Protein AF-A0AAD7RCB5-F1 (afdb_monomer_lite)

Radius of gyration: 65.39 Å; chains: 1; bounding box: 132×103×186 Å

Organism: NCBI:txid143900

Structure (mmCIF, N/CA/C/O backbone):
data_AF-A0AAD7RCB5-F1
#
_entry.id   AF-A0AAD7RCB5-F1
#
loop_
_atom_site.group_PDB
_atom_site.id
_atom_site.type_symbol
_atom_site.label_atom_id
_atom_site.label_alt_id
_atom_site.label_comp_id
_atom_site.label_asym_id
_atom_site.label_entity_id
_atom_site.label_seq_id
_atom_site.pdbx_PDB_ins_code
_atom_site.Cartn_x
_atom_site.Cartn_y
_atom_site.Cartn_z
_atom_site.occupancy
_atom_site.B_iso_or_equiv
_atom_site.auth_seq_id
_atom_site.auth_comp_id
_atom_site.auth_asym_id
_atom_site.auth_atom_id
_atom_site.pdbx_PDB_model_num
ATOM 1 N N . MET A 1 1 ? -59.041 -51.700 103.250 1.00 50.16 1 MET A N 1
ATOM 2 C CA . MET A 1 1 ? -57.591 -51.441 103.098 1.00 50.16 1 MET A CA 1
ATOM 3 C C . MET A 1 1 ? -57.295 -50.936 101.675 1.00 50.16 1 MET A C 1
ATOM 5 O O . MET A 1 1 ? -56.373 -51.416 101.041 1.00 50.16 1 MET A O 1
ATOM 9 N N . GLU A 1 2 ? -58.063 -49.963 101.163 1.00 50.41 2 GLU A N 1
ATOM 10 C CA . GLU A 1 2 ? -58.117 -49.636 99.714 1.00 50.41 2 GLU A CA 1
ATOM 11 C C . GLU A 1 2 ? -57.645 -48.201 99.379 1.00 50.41 2 GLU A C 1
ATOM 13 O O . GLU A 1 2 ? -57.733 -47.751 98.242 1.00 50.41 2 GLU A O 1
ATOM 18 N N . THR A 1 3 ? -57.155 -47.437 100.360 1.00 59.91 3 THR A N 1
ATOM 19 C CA . THR A 1 3 ? -56.811 -46.009 100.183 1.00 59.91 3 THR A CA 1
ATOM 20 C C . THR A 1 3 ? -55.415 -45.768 99.598 1.00 59.91 3 THR A C 1
ATOM 22 O O . THR A 1 3 ? -55.152 -44.701 99.045 1.00 59.91 3 THR A O 1
ATOM 25 N N . SER A 1 4 ? -54.516 -46.751 99.680 1.00 68.62 4 SER A N 1
ATOM 26 C CA . SER A 1 4 ? -53.134 -46.666 99.194 1.00 68.62 4 SER A CA 1
ATOM 27 C C . SER A 1 4 ? -52.948 -46.648 97.660 1.00 68.62 4 SER A C 1
ATOM 29 O O . SER A 1 4 ? -52.059 -45.913 97.220 1.00 68.62 4 SER A O 1
ATOM 31 N N . PRO A 1 5 ? -53.716 -47.373 96.811 1.00 81.25 5 PRO A N 1
ATOM 32 C CA . PRO A 1 5 ? -53.569 -47.266 95.355 1.00 81.25 5 PRO A CA 1
ATOM 33 C C . PRO A 1 5 ? -54.055 -45.915 94.810 1.00 81.25 5 PRO A C 1
ATOM 35 O O . PRO A 1 5 ? -53.357 -45.300 94.006 1.00 81.25 5 PRO A O 1
ATOM 38 N N . LEU A 1 6 ? -55.199 -45.416 95.293 1.00 82.12 6 LEU A N 1
ATOM 39 C CA . LEU A 1 6 ? -55.777 -44.138 94.858 1.00 82.12 6 LEU A CA 1
ATOM 40 C C . LEU A 1 6 ? -54.860 -42.951 95.182 1.00 82.12 6 LEU A C 1
ATOM 42 O O . LEU A 1 6 ? -54.624 -42.117 94.312 1.00 82.12 6 LEU A O 1
ATOM 46 N N . ALA A 1 7 ? -54.278 -42.909 96.386 1.00 85.50 7 ALA A N 1
ATOM 47 C CA . ALA A 1 7 ? -53.315 -41.870 96.760 1.00 85.50 7 ALA A CA 1
ATOM 48 C C . ALA A 1 7 ? -52.097 -41.849 95.816 1.00 85.50 7 ALA A C 1
ATOM 50 O O . ALA A 1 7 ? -51.755 -40.805 95.266 1.00 85.50 7 ALA A O 1
ATOM 51 N N . ARG A 1 8 ? -51.502 -43.018 95.528 1.00 87.69 8 ARG A N 1
ATOM 52 C CA . ARG A 1 8 ? -50.380 -43.139 94.577 1.00 87.69 8 ARG A CA 1
ATOM 53 C C . ARG A 1 8 ? -50.748 -42.695 93.160 1.00 87.69 8 ARG A C 1
ATOM 55 O O . ARG A 1 8 ? -49.906 -42.131 92.463 1.00 87.69 8 ARG A O 1
ATOM 62 N N . GLN A 1 9 ? -51.985 -42.945 92.731 1.00 90.56 9 GLN A N 1
ATOM 63 C CA . GLN A 1 9 ? -52.473 -42.534 91.417 1.00 90.56 9 GLN A CA 1
ATOM 64 C C . GLN A 1 9 ? -52.674 -41.013 91.336 1.00 90.56 9 GLN A C 1
ATOM 66 O O . GLN A 1 9 ? -52.260 -40.409 90.348 1.00 90.56 9 GLN A O 1
ATOM 71 N N . VAL A 1 10 ? -53.207 -40.380 92.390 1.00 90.94 10 VAL A N 1
ATOM 72 C CA . VAL A 1 10 ? -53.289 -38.912 92.500 1.00 90.94 10 VAL A CA 1
ATOM 73 C C . VAL A 1 10 ? -51.893 -38.290 92.474 1.00 90.94 10 VAL A C 1
ATOM 75 O O . VAL A 1 10 ? -51.632 -37.458 91.611 1.00 90.94 10 VAL A O 1
ATOM 78 N N . GLU A 1 11 ? -50.954 -38.762 93.302 1.00 91.62 11 GLU A N 1
ATOM 79 C CA . GLU A 1 11 ? -49.574 -38.254 93.284 1.00 91.62 11 GLU A CA 1
ATOM 80 C C . GLU A 1 11 ? -48.883 -38.454 91.916 1.00 91.62 11 GLU A C 1
ATOM 82 O O . GLU A 1 11 ? -48.023 -37.671 91.514 1.00 91.62 11 GLU A O 1
ATOM 87 N N . SER A 1 12 ? -49.201 -39.533 91.190 1.00 93.00 12 SER A N 1
ATOM 88 C CA . SER A 1 12 ? -48.678 -39.773 89.838 1.00 93.00 12 SER A CA 1
ATOM 89 C C . SER A 1 12 ? -49.225 -38.752 88.836 1.00 93.00 12 SER A C 1
ATOM 91 O O . SER A 1 12 ? -48.451 -38.187 88.058 1.00 93.00 12 SER A O 1
ATOM 93 N N . VAL A 1 13 ? -50.526 -38.452 88.903 1.00 95.38 13 VAL A N 1
ATOM 94 C CA . VAL A 1 13 ? -51.154 -37.406 88.087 1.00 95.38 13 VAL A CA 1
ATOM 95 C C . VAL A 1 13 ? -50.587 -36.032 88.444 1.00 95.38 13 VAL A C 1
ATOM 97 O O . VAL A 1 13 ? -50.202 -35.299 87.539 1.00 95.38 13 VAL A O 1
ATOM 100 N N . GLU A 1 14 ? -50.427 -35.700 89.725 1.00 94.81 14 GLU A N 1
ATOM 101 C CA . GLU A 1 14 ? -49.824 -34.438 90.174 1.00 94.81 14 GLU A CA 1
ATOM 102 C C . GLU A 1 14 ? -48.394 -34.255 89.651 1.00 94.81 14 GLU A C 1
ATOM 104 O O . GLU A 1 14 ? -48.073 -33.191 89.118 1.00 94.81 14 GLU A O 1
ATOM 109 N N . ARG A 1 15 ? -47.556 -35.302 89.704 1.00 95.62 15 ARG A N 1
ATOM 110 C CA . ARG A 1 15 ? -46.216 -35.295 89.089 1.00 95.62 15 ARG A CA 1
ATOM 111 C C . ARG A 1 15 ? -46.287 -35.095 87.573 1.00 95.62 15 ARG A C 1
ATOM 113 O O . ARG A 1 15 ? -45.513 -34.306 87.039 1.00 95.62 15 ARG A O 1
ATOM 120 N N . SER A 1 16 ? -47.229 -35.742 86.881 1.00 95.69 16 SER A N 1
ATOM 121 C CA . SER A 1 16 ? -47.409 -35.565 85.429 1.00 95.69 16 SER A CA 1
ATOM 122 C C . SER A 1 16 ? -47.890 -34.155 85.055 1.00 95.69 16 SER A C 1
ATOM 124 O O . SER A 1 16 ? -47.418 -33.583 84.078 1.00 95.69 16 SER A O 1
ATOM 126 N N . VAL A 1 17 ? -48.758 -33.542 85.867 1.00 96.12 17 VAL A N 1
ATOM 127 C CA . VAL A 1 17 ? -49.238 -32.165 85.682 1.00 96.12 17 VAL A CA 1
ATOM 128 C C . VAL A 1 17 ? -48.134 -31.158 85.999 1.00 96.12 17 VAL A C 1
ATOM 130 O O . VAL A 1 17 ? -48.000 -30.164 85.287 1.00 96.12 17 VAL A O 1
ATOM 133 N N . ALA A 1 18 ? -47.317 -31.405 87.026 1.00 95.94 18 ALA A N 1
ATOM 134 C CA . ALA A 1 18 ? -46.129 -30.604 87.310 1.00 95.94 18 ALA A CA 1
ATOM 135 C C . ALA A 1 18 ? -45.120 -30.671 86.150 1.00 95.94 18 ALA A C 1
ATOM 137 O O . ALA A 1 18 ? -44.632 -29.628 85.719 1.00 95.94 18 ALA A O 1
ATOM 138 N N . PHE A 1 19 ? -44.894 -31.864 85.589 1.00 97.19 19 PHE A N 1
ATOM 139 C CA . PHE A 1 19 ? -44.064 -32.063 84.400 1.00 97.19 19 PHE A CA 1
ATOM 140 C C . PHE A 1 19 ? -44.627 -31.320 83.176 1.00 97.19 19 PHE A C 1
ATOM 142 O O . PHE A 1 19 ? -43.931 -30.480 82.620 1.00 97.19 19 PHE A O 1
ATOM 149 N N . LEU A 1 20 ? -45.906 -31.503 82.814 1.00 97.12 20 LEU A N 1
ATOM 150 C CA . LEU A 1 20 ? -46.528 -30.759 81.705 1.00 97.12 20 LEU A CA 1
ATOM 151 C C . LEU A 1 20 ? -46.448 -29.237 81.901 1.00 97.12 20 LEU A C 1
ATOM 153 O O . LEU A 1 20 ? -46.203 -28.505 80.946 1.00 97.12 20 LEU A O 1
ATOM 157 N N . ARG A 1 21 ? -46.625 -28.737 83.131 1.00 96.75 21 ARG A N 1
ATOM 158 C CA . ARG A 1 21 ? -46.460 -27.306 83.445 1.00 96.75 21 ARG A CA 1
ATOM 159 C C . ARG A 1 21 ? -45.015 -26.843 83.257 1.00 96.75 21 ARG A C 1
ATOM 161 O O . ARG A 1 21 ? -44.805 -25.742 82.755 1.00 96.75 21 ARG A O 1
ATOM 168 N N . GLN A 1 22 ? -44.035 -27.662 83.632 1.00 97.31 22 GLN A N 1
ATOM 169 C CA . GLN A 1 22 ? -42.615 -27.379 83.426 1.00 97.31 22 GLN A CA 1
ATOM 170 C C . GLN A 1 22 ? -42.257 -27.354 81.931 1.00 97.31 22 GLN A C 1
ATOM 172 O O . GLN A 1 22 ? -41.634 -26.390 81.487 1.00 97.31 22 GLN A O 1
ATOM 177 N N . GLU A 1 23 ? -42.728 -28.329 81.151 1.00 97.56 23 GLU A N 1
ATOM 178 C CA . GLU A 1 23 ? -42.541 -28.395 79.695 1.00 97.56 23 GLU A CA 1
ATOM 179 C C . GLU A 1 23 ? -43.235 -27.230 78.967 1.00 97.56 23 GLU A C 1
ATOM 181 O O . GLU A 1 23 ? -42.624 -26.564 78.134 1.00 97.56 23 GLU A O 1
ATOM 186 N N . HIS A 1 24 ? -44.479 -26.889 79.329 1.00 97.56 24 HIS A N 1
ATOM 187 C CA . HIS A 1 24 ? -45.174 -25.719 78.774 1.00 97.56 24 HIS A CA 1
ATOM 188 C C . HIS A 1 24 ? -44.428 -24.409 79.071 1.00 97.56 24 HIS A C 1
ATOM 190 O O . HIS A 1 24 ? -44.320 -23.548 78.198 1.00 97.56 24 HIS A O 1
ATOM 196 N N . LEU A 1 25 ? -43.881 -24.248 80.283 1.00 97.88 25 LEU A N 1
ATOM 197 C CA . LEU A 1 25 ? -43.059 -23.084 80.628 1.00 97.88 25 LEU A CA 1
ATOM 198 C C . LEU A 1 25 ? -41.722 -23.073 79.873 1.00 97.88 25 LEU A C 1
ATOM 200 O O . LEU A 1 25 ? -41.255 -21.995 79.507 1.00 97.88 25 LEU A O 1
ATOM 204 N N . ALA A 1 26 ? -41.111 -24.233 79.622 1.00 97.31 26 ALA A N 1
ATOM 205 C CA . ALA A 1 26 ? -39.902 -24.345 78.809 1.00 97.31 26 ALA A CA 1
ATOM 206 C C . ALA A 1 26 ? -40.170 -23.953 77.346 1.00 97.31 26 ALA A C 1
ATOM 208 O O . ALA A 1 26 ? -39.452 -23.112 76.804 1.00 97.31 26 ALA A O 1
ATOM 209 N N . LEU A 1 27 ? -41.251 -24.464 76.746 1.00 98.00 27 LEU A N 1
ATOM 210 C CA . LEU A 1 27 ? -41.673 -24.123 75.385 1.00 98.00 27 LEU A CA 1
ATOM 211 C C . LEU A 1 27 ? -41.992 -22.628 75.239 1.00 98.00 27 LEU A C 1
ATOM 213 O O . LEU A 1 27 ? -41.487 -21.983 74.325 1.00 98.00 27 LEU A O 1
ATOM 217 N N . LEU A 1 28 ? -42.768 -22.047 76.162 1.00 97.94 28 LEU A N 1
ATOM 218 C CA . LEU A 1 28 ? -43.087 -20.612 76.143 1.00 97.94 28 LEU A CA 1
ATOM 219 C C . LEU A 1 28 ? -41.832 -19.731 76.249 1.00 97.94 28 LEU A C 1
ATOM 221 O O . LEU A 1 28 ? -41.744 -18.706 75.575 1.00 97.94 28 LEU A O 1
ATOM 225 N N . ARG A 1 29 ? -40.842 -20.135 77.058 1.00 97.94 29 ARG A N 1
ATOM 226 C CA . ARG A 1 29 ? -39.540 -19.449 77.142 1.00 97.94 29 ARG A CA 1
ATOM 227 C C . ARG A 1 29 ? -38.745 -19.578 75.840 1.00 97.94 29 ARG A C 1
ATOM 229 O O . ARG A 1 29 ? -38.185 -18.581 75.396 1.00 97.94 29 ARG A O 1
ATOM 236 N N . GLY A 1 30 ? -38.727 -20.762 75.223 1.00 98.38 30 GLY A N 1
ATOM 237 C CA . GLY A 1 30 ? -38.082 -21.000 73.927 1.00 98.38 30 GLY A CA 1
ATOM 238 C C . GLY A 1 30 ? -38.668 -20.121 72.821 1.00 98.38 30 GLY A C 1
ATOM 239 O O . GLY A 1 30 ? -37.948 -19.324 72.226 1.00 98.38 30 GLY A O 1
ATOM 240 N N . LEU A 1 31 ? -39.992 -20.166 72.640 1.00 98.19 31 LEU A N 1
ATOM 241 C CA . LEU A 1 31 ? -40.709 -19.346 71.657 1.00 98.19 31 LEU A CA 1
ATOM 242 C C . LEU A 1 31 ? -40.492 -17.842 71.877 1.00 98.19 31 LEU A C 1
ATOM 244 O O . LEU A 1 31 ? -40.349 -17.091 70.916 1.00 98.19 31 LEU A O 1
ATOM 248 N N . HIS A 1 32 ? -40.424 -17.378 73.129 1.00 98.19 32 HIS A N 1
ATOM 249 C CA . HIS A 1 32 ? -40.128 -15.973 73.412 1.00 98.19 32 HIS A CA 1
ATOM 250 C C . HIS A 1 32 ? -38.716 -15.572 72.948 1.00 98.19 32 HIS A C 1
ATOM 252 O O . HIS A 1 32 ? -38.548 -14.507 72.354 1.00 98.19 32 HIS A O 1
ATOM 258 N N . LEU A 1 33 ? -37.711 -16.432 73.152 1.00 98.38 33 LEU A N 1
ATOM 259 C CA . LEU A 1 33 ? -36.348 -16.204 72.658 1.00 98.38 33 LEU A CA 1
ATOM 260 C C . LEU A 1 33 ? -36.267 -16.254 71.123 1.00 98.38 33 LEU A C 1
ATOM 262 O O . LEU A 1 33 ? -35.558 -15.441 70.532 1.00 98.38 33 LEU A O 1
ATOM 266 N N . GLU A 1 34 ? -37.014 -17.147 70.471 1.00 98.25 34 GLU A N 1
ATOM 267 C CA . GLU A 1 34 ? -37.116 -17.208 69.006 1.00 98.25 34 GLU A CA 1
ATOM 268 C C . GLU A 1 34 ? -37.764 -15.947 68.424 1.00 98.25 34 GLU A C 1
ATOM 270 O O . GLU A 1 34 ? -37.234 -15.368 67.477 1.00 98.25 34 GLU A O 1
ATOM 275 N N . ILE A 1 35 ? -38.857 -15.462 69.025 1.00 98.31 35 ILE A N 1
ATOM 276 C CA . ILE A 1 35 ? -39.507 -14.205 68.630 1.00 98.31 35 ILE A CA 1
ATOM 277 C C . ILE A 1 35 ? -38.536 -13.029 68.781 1.00 98.31 35 ILE A C 1
ATOM 279 O O . ILE A 1 35 ? -38.411 -12.233 67.853 1.00 98.31 35 ILE A O 1
ATOM 283 N N . LEU A 1 36 ? -37.804 -12.935 69.896 1.00 98.31 36 LEU A N 1
ATOM 284 C CA . LEU A 1 36 ? -36.787 -11.894 70.096 1.00 98.31 36 LEU A CA 1
ATOM 285 C C . LEU A 1 36 ? -35.628 -12.012 69.088 1.00 98.31 36 LEU A C 1
ATOM 287 O O . LEU A 1 36 ? -35.135 -10.996 68.597 1.00 98.31 36 LEU A O 1
ATOM 291 N N . SER A 1 37 ? -35.211 -13.233 68.741 1.00 98.38 37 SER A N 1
ATOM 292 C CA . SER A 1 37 ? -34.182 -13.495 67.727 1.00 98.38 37 SER A CA 1
ATOM 293 C C . SER A 1 37 ? -34.636 -13.064 66.328 1.00 98.38 37 SER A C 1
ATOM 295 O O . SER A 1 37 ? -33.915 -12.343 65.638 1.00 98.38 37 SER A O 1
ATOM 297 N N . LEU A 1 38 ? -35.865 -13.416 65.936 1.00 98.38 38 LEU A N 1
ATOM 298 C CA . LEU A 1 38 ? -36.475 -12.999 64.673 1.00 98.38 38 LEU A CA 1
ATOM 299 C C . LEU A 1 38 ? -36.693 -11.485 64.621 1.00 98.38 38 LEU A C 1
ATOM 301 O O . LEU A 1 38 ? -36.336 -10.864 63.628 1.00 98.38 38 LEU A O 1
ATOM 305 N N . GLN A 1 39 ? -37.205 -10.868 65.689 1.00 98.12 39 GLN A N 1
ATOM 306 C CA . GLN A 1 39 ? -37.348 -9.411 65.786 1.00 98.12 39 GLN A CA 1
ATOM 307 C C . GLN A 1 39 ? -36.001 -8.708 65.621 1.00 98.12 39 GLN A C 1
ATOM 309 O O . GLN A 1 39 ? -35.897 -7.761 64.839 1.00 98.12 39 GLN A O 1
ATOM 314 N N . ARG A 1 40 ? -34.952 -9.208 66.285 1.00 98.06 40 ARG A N 1
ATOM 315 C CA . ARG A 1 40 ? -33.586 -8.712 66.110 1.00 98.06 40 ARG A CA 1
ATOM 316 C C . ARG A 1 40 ? -33.106 -8.887 64.669 1.00 98.06 40 ARG A C 1
ATOM 318 O O . ARG A 1 40 ? -32.586 -7.930 64.107 1.00 98.06 40 ARG A O 1
ATOM 325 N N . ARG A 1 41 ? -33.308 -10.051 64.042 1.00 98.06 41 ARG A N 1
ATOM 326 C CA . ARG A 1 41 ? -32.869 -10.293 62.658 1.00 98.06 41 ARG A CA 1
ATOM 327 C C . ARG A 1 41 ? -33.635 -9.441 61.643 1.00 98.06 41 ARG A C 1
ATOM 329 O O . ARG A 1 41 ? -33.035 -8.944 60.696 1.00 98.06 41 ARG A O 1
ATOM 336 N N . CYS A 1 42 ? -34.930 -9.221 61.854 1.00 97.75 42 CYS A N 1
ATOM 337 C CA . CYS A 1 42 ? -35.740 -8.302 61.057 1.00 97.75 42 CYS A CA 1
ATOM 338 C C . CYS A 1 42 ? -35.277 -6.851 61.232 1.00 97.75 42 CYS A C 1
ATOM 340 O O . CYS A 1 42 ? -35.184 -6.131 60.241 1.00 97.75 42 CYS A O 1
ATOM 342 N N . ALA A 1 43 ? -34.934 -6.427 62.452 1.00 97.12 43 ALA A N 1
ATOM 343 C CA . ALA A 1 43 ? -34.356 -5.108 62.702 1.00 97.12 43 ALA A CA 1
ATOM 344 C C . ALA A 1 43 ? -32.977 -4.958 62.037 1.00 97.12 43 ALA A C 1
ATOM 346 O O . ALA A 1 43 ? -32.743 -3.962 61.364 1.00 97.12 43 ALA A O 1
ATOM 347 N N . GLU A 1 44 ? -32.100 -5.962 62.141 1.00 96.75 44 GLU A N 1
ATOM 348 C CA . GLU A 1 44 ? -30.805 -6.006 61.448 1.00 96.75 44 GLU A CA 1
ATOM 349 C C . GLU A 1 44 ? -30.980 -5.896 59.927 1.00 96.75 44 GLU A C 1
ATOM 351 O O . GLU A 1 44 ? -30.386 -5.012 59.323 1.00 96.75 44 GLU A O 1
ATOM 356 N N . LEU A 1 45 ? -31.849 -6.706 59.311 1.00 95.69 45 LEU A N 1
ATOM 357 C CA . LEU A 1 45 ? -32.134 -6.644 57.871 1.00 95.69 45 LEU A CA 1
ATOM 358 C C . LEU A 1 45 ? -32.776 -5.315 57.449 1.00 95.69 45 LEU A C 1
ATOM 360 O O . LEU A 1 45 ? -32.470 -4.799 56.377 1.00 95.69 45 LEU A O 1
ATOM 364 N N . THR A 1 46 ? -33.634 -4.732 58.289 1.00 94.38 46 THR A N 1
ATOM 365 C CA . THR A 1 46 ? -34.223 -3.407 58.044 1.00 94.38 46 THR A CA 1
ATOM 366 C C . THR A 1 46 ? -33.142 -2.329 58.092 1.00 94.38 46 THR A C 1
ATOM 368 O O . THR A 1 46 ? -33.072 -1.494 57.194 1.00 94.38 46 THR A O 1
ATOM 371 N N . CYS A 1 47 ? -32.246 -2.367 59.079 1.00 91.19 47 CYS A N 1
ATOM 372 C CA . CYS A 1 47 ? -31.086 -1.483 59.141 1.00 91.19 47 CYS A CA 1
ATOM 373 C C . CYS A 1 47 ? -30.147 -1.703 57.947 1.00 91.19 47 CYS A C 1
ATOM 375 O O . CYS A 1 47 ? -29.754 -0.729 57.322 1.00 91.19 47 CYS A O 1
ATOM 377 N N . GLU A 1 48 ? -29.840 -2.945 57.563 1.00 91.62 48 GLU A N 1
ATOM 378 C CA . GLU A 1 48 ? -29.042 -3.258 56.369 1.00 91.62 48 GLU A CA 1
ATOM 379 C C . GLU A 1 48 ? -29.681 -2.709 55.084 1.00 91.62 48 GLU A C 1
ATOM 381 O O . GLU A 1 48 ? -28.957 -2.242 54.213 1.00 91.62 48 GLU A O 1
ATOM 386 N N . LEU A 1 49 ? -31.010 -2.750 54.942 1.00 87.12 49 LEU A N 1
ATOM 387 C CA . LEU A 1 49 ? -31.721 -2.201 53.780 1.00 87.12 49 LEU A CA 1
ATOM 388 C C . LEU A 1 49 ? -31.757 -0.666 53.764 1.00 87.12 49 LEU A C 1
ATOM 390 O O . LEU A 1 49 ? -31.707 -0.089 52.685 1.00 87.12 49 LEU A O 1
ATOM 394 N N . ASN A 1 50 ? -31.811 -0.013 54.928 1.00 80.38 50 ASN A N 1
ATOM 395 C CA . ASN A 1 50 ? -31.744 1.451 55.034 1.00 80.38 50 ASN A CA 1
ATOM 396 C C . ASN A 1 50 ? -30.301 1.995 54.952 1.00 80.38 50 ASN A C 1
ATOM 398 O O . ASN A 1 50 ? -30.099 3.131 54.536 1.00 80.38 50 ASN A O 1
ATOM 402 N N . LEU A 1 51 ? -29.302 1.205 55.366 1.00 78.19 51 LEU A N 1
ATOM 403 C CA . LEU A 1 51 ? -27.875 1.555 55.323 1.00 78.19 51 LEU A CA 1
ATOM 404 C C . LEU A 1 51 ? -27.194 1.151 54.016 1.00 78.19 51 LEU A C 1
ATOM 406 O O . LEU A 1 51 ? -26.158 1.723 53.681 1.00 78.19 51 LEU A O 1
ATOM 410 N N . LYS A 1 52 ? -27.751 0.193 53.267 1.00 72.94 52 LYS A N 1
ATOM 411 C CA . LYS A 1 52 ? -27.451 0.062 51.842 1.00 72.94 52 LYS A CA 1
ATOM 412 C C . LYS A 1 52 ? -27.913 1.367 51.191 1.00 72.94 52 LYS A C 1
ATOM 414 O O . LYS A 1 52 ? -29.125 1.582 51.130 1.00 72.94 52 LYS A O 1
ATOM 419 N N . PRO A 1 53 ? -27.009 2.234 50.690 1.00 60.50 53 PRO A N 1
ATOM 420 C CA . PRO A 1 53 ? -27.462 3.233 49.740 1.00 60.50 53 PRO A CA 1
ATOM 421 C C . PRO A 1 53 ? -28.156 2.472 48.610 1.00 60.50 53 PRO A C 1
ATOM 423 O O . PRO A 1 53 ? -27.725 1.370 48.250 1.00 60.50 53 PRO A O 1
ATOM 426 N N . GLN A 1 54 ? -29.224 3.044 48.058 1.00 61.94 54 GLN A N 1
ATOM 427 C CA . GLN A 1 54 ? -29.729 2.584 46.770 1.00 61.94 54 GLN A CA 1
ATOM 428 C C . GLN A 1 54 ? -28.536 2.680 45.812 1.00 61.94 54 GLN A C 1
ATOM 430 O O . GLN A 1 54 ? -28.053 3.777 45.537 1.00 61.94 54 GLN A O 1
ATOM 435 N N . GLY A 1 55 ? -27.950 1.536 45.450 1.00 65.31 55 GLY A N 1
ATOM 436 C CA . GLY A 1 55 ? -26.737 1.526 44.638 1.00 65.31 55 GLY A CA 1
ATOM 437 C C . GLY A 1 55 ? -27.071 2.159 43.299 1.00 65.31 55 GLY A C 1
ATOM 438 O O . GLY A 1 55 ? -28.079 1.742 42.744 1.00 65.31 55 GLY A O 1
ATOM 439 N N . ARG A 1 56 ? -26.264 3.145 42.862 1.00 70.88 56 ARG A N 1
ATOM 440 C CA . ARG A 1 56 ? -26.424 3.976 41.645 1.00 70.88 56 ARG A CA 1
ATOM 441 C C . ARG A 1 56 ? -27.879 4.088 41.195 1.00 70.88 56 ARG A C 1
ATOM 443 O O . ARG A 1 56 ? -28.393 3.188 40.532 1.00 70.88 56 ARG A O 1
ATOM 450 N N . THR A 1 57 ? -28.532 5.183 41.572 1.00 84.31 57 THR A N 1
ATOM 451 C CA . THR A 1 57 ? -29.928 5.420 41.203 1.00 84.31 57 THR A CA 1
ATOM 452 C C . THR A 1 57 ? -30.107 5.262 39.693 1.00 84.31 57 THR A C 1
ATOM 454 O O . THR A 1 57 ? -29.166 5.468 38.930 1.00 84.31 57 THR A O 1
ATOM 457 N N . HIS A 1 58 ? -31.302 4.863 39.254 1.00 84.88 58 HIS A N 1
ATOM 458 C CA . HIS A 1 58 ? -31.583 4.605 37.835 1.00 84.88 58 HIS A CA 1
ATOM 459 C C . HIS A 1 58 ? -31.109 5.764 36.937 1.00 84.88 58 HIS A C 1
ATOM 461 O O . HIS A 1 58 ? -30.434 5.537 35.940 1.00 84.88 58 HIS A O 1
ATOM 467 N N . THR A 1 59 ? -31.332 6.994 37.404 1.00 88.00 59 THR A N 1
ATOM 468 C CA . THR A 1 59 ? -30.863 8.242 36.797 1.00 88.00 59 THR A CA 1
ATOM 469 C C . THR A 1 59 ? -29.337 8.368 36.724 1.00 88.00 59 THR A C 1
ATOM 471 O O . THR A 1 59 ? -28.829 8.780 35.689 1.00 88.00 59 THR A O 1
ATOM 474 N N . ASP A 1 60 ? -28.584 7.957 37.754 1.00 90.06 60 ASP A N 1
ATOM 475 C CA . ASP A 1 60 ? -27.107 7.952 37.704 1.00 90.06 60 ASP A CA 1
ATOM 476 C C . ASP A 1 60 ? -26.583 6.985 36.622 1.00 90.06 60 ASP A C 1
ATOM 478 O O . ASP A 1 60 ? -25.518 7.196 36.045 1.00 90.06 60 ASP A O 1
ATOM 482 N N . VAL A 1 61 ? -27.309 5.886 36.373 1.00 89.81 61 VAL A N 1
ATOM 483 C CA . VAL A 1 61 ? -26.952 4.891 35.349 1.00 89.81 61 VAL A CA 1
ATOM 484 C C . VAL A 1 61 ? -27.291 5.405 33.949 1.00 89.81 61 VAL A C 1
ATOM 486 O O . VAL A 1 61 ? -26.461 5.264 33.055 1.00 89.81 61 VAL A O 1
ATOM 489 N N . GLU A 1 62 ? -28.452 6.041 33.776 1.00 93.06 62 GLU A N 1
ATOM 490 C CA . GLU A 1 62 ? -28.857 6.694 32.521 1.00 93.06 62 GLU A CA 1
ATOM 491 C C . GLU A 1 62 ? -27.870 7.808 32.122 1.00 93.06 62 GLU A C 1
ATOM 493 O O . GLU A 1 62 ? -27.403 7.839 30.985 1.00 93.06 62 GLU A O 1
ATOM 498 N N . GLU A 1 63 ? -27.460 8.668 33.064 1.00 94.62 63 GLU A N 1
ATOM 499 C CA . GLU A 1 63 ? -26.451 9.711 32.815 1.00 94.62 63 GLU A CA 1
ATOM 500 C C . GLU A 1 63 ? -25.074 9.124 32.437 1.00 94.62 63 GLU A C 1
ATOM 502 O O . GLU A 1 63 ? -24.394 9.639 31.542 1.00 94.62 63 GLU A O 1
ATOM 507 N N . GLU A 1 64 ? -24.642 8.031 33.081 1.00 94.69 64 GLU A N 1
ATOM 508 C CA . GLU A 1 64 ? -23.408 7.331 32.697 1.00 94.69 64 GLU A CA 1
ATOM 509 C C . GLU A 1 64 ? -23.507 6.694 31.298 1.00 94.69 64 GLU A C 1
ATOM 511 O O . GLU A 1 64 ? -22.525 6.729 30.548 1.00 94.69 64 GLU A O 1
ATOM 516 N N . GLU A 1 65 ? -24.667 6.145 30.925 1.00 95.69 65 GLU A N 1
ATOM 517 C CA . GLU A 1 65 ? -24.927 5.569 29.600 1.00 95.69 65 GLU A CA 1
ATOM 518 C C . GLU A 1 65 ? -24.876 6.647 28.506 1.00 95.69 65 GLU A C 1
ATOM 520 O O . GLU A 1 65 ? -24.113 6.494 27.550 1.00 95.69 65 GLU A O 1
ATOM 525 N N . GLU A 1 66 ? -25.547 7.791 28.688 1.00 97.38 66 GLU A N 1
ATOM 526 C CA . GLU A 1 66 ? -25.489 8.924 27.747 1.00 97.38 66 GLU A CA 1
ATOM 527 C C . GLU A 1 66 ? -24.054 9.439 27.526 1.00 97.38 66 GLU A C 1
ATOM 529 O O . GLU A 1 66 ? -23.640 9.720 26.393 1.00 97.38 66 GLU A O 1
ATOM 534 N N . VAL A 1 67 ? -23.252 9.541 28.594 1.00 97.75 67 VAL A N 1
ATOM 535 C CA . VAL A 1 67 ? -21.845 9.974 28.510 1.00 97.75 67 VAL A CA 1
ATOM 536 C C . VAL A 1 67 ? -20.980 8.944 27.776 1.00 97.75 67 VAL A C 1
ATOM 538 O O . VAL A 1 67 ? -20.088 9.319 27.000 1.00 97.75 67 VAL A O 1
ATOM 541 N N . LEU A 1 68 ? -21.219 7.649 28.001 1.00 98.06 68 LEU A N 1
ATOM 542 C CA . LEU A 1 68 ? -20.525 6.578 27.290 1.00 98.06 68 LEU A CA 1
ATOM 543 C C . LEU A 1 68 ? -20.913 6.550 25.810 1.00 98.06 68 LEU A C 1
ATOM 545 O O . LEU A 1 68 ? -20.015 6.468 24.971 1.00 98.06 68 LEU A O 1
ATOM 549 N N . ASP A 1 69 ? -22.189 6.721 25.478 1.00 98.44 69 ASP A N 1
ATOM 550 C CA . ASP A 1 69 ? -22.678 6.781 24.101 1.00 98.44 69 ASP A CA 1
ATOM 551 C C . ASP A 1 69 ? -22.132 7.992 23.345 1.00 98.44 69 ASP A C 1
ATOM 553 O O . ASP A 1 69 ? -21.593 7.840 22.245 1.00 98.44 69 ASP A O 1
ATOM 557 N N . ALA A 1 70 ? -22.150 9.185 23.946 1.00 98.50 70 ALA A N 1
ATOM 558 C CA . ALA A 1 70 ? -21.534 10.375 23.359 1.00 98.50 70 ALA A CA 1
ATOM 559 C C . ALA A 1 70 ? -20.031 10.164 23.080 1.00 98.50 70 ALA A C 1
ATOM 561 O O . ALA A 1 70 ? -19.497 10.594 22.048 1.00 98.50 70 ALA A O 1
ATOM 562 N N . ARG A 1 71 ? -19.331 9.450 23.973 1.00 98.69 71 ARG A N 1
ATOM 563 C CA . ARG A 1 71 ? -17.919 9.086 23.799 1.00 98.69 71 ARG A CA 1
ATOM 564 C C . ARG A 1 71 ? -17.721 8.029 22.707 1.00 98.69 71 ARG A C 1
ATOM 566 O O . ARG A 1 71 ? -16.782 8.166 21.920 1.00 98.69 71 ARG A O 1
ATOM 573 N N . CYS A 1 72 ? -18.581 7.016 22.631 1.00 98.50 72 CYS A N 1
ATOM 574 C CA . CYS A 1 72 ? -18.580 6.008 21.572 1.00 98.50 72 CYS A CA 1
ATOM 575 C C . CYS A 1 72 ? -18.786 6.669 20.205 1.00 98.50 72 CYS A C 1
ATOM 577 O O . CYS A 1 72 ? -17.920 6.550 19.339 1.00 98.50 72 CYS A O 1
ATOM 579 N N . GLN A 1 73 ? -19.839 7.476 20.052 1.00 98.75 73 GLN A N 1
ATOM 580 C CA . GLN A 1 73 ? -20.128 8.244 18.838 1.00 98.75 73 GLN A CA 1
ATOM 581 C C . GLN A 1 73 ? -18.939 9.127 18.419 1.00 98.75 73 GLN A C 1
ATOM 583 O O . GLN A 1 73 ? -18.549 9.123 17.249 1.00 98.75 73 GLN A O 1
ATOM 588 N N . GLN A 1 74 ? -18.292 9.832 19.359 1.00 98.75 74 GLN A N 1
ATOM 589 C CA . GLN A 1 74 ? -17.096 10.630 19.059 1.00 98.75 74 GLN A CA 1
ATOM 590 C C . GLN A 1 74 ? -15.934 9.774 18.521 1.00 98.75 74 GLN A C 1
ATOM 592 O O . GLN A 1 74 ? -15.239 10.189 17.588 1.00 98.75 74 GLN A O 1
ATOM 597 N N . VAL A 1 75 ? -15.694 8.594 19.102 1.00 98.62 75 VAL A N 1
ATOM 598 C CA . VAL A 1 75 ? -14.647 7.670 18.636 1.00 98.62 75 VAL A CA 1
ATOM 599 C C . VAL A 1 75 ? -14.995 7.100 17.262 1.00 98.62 75 VAL A C 1
ATOM 601 O O . VAL A 1 75 ? -14.119 7.043 16.399 1.00 98.62 75 VAL A O 1
ATOM 604 N N . GLU A 1 76 ? -16.256 6.749 17.012 1.00 98.69 76 GLU A N 1
ATOM 605 C CA . GLU A 1 76 ? -16.697 6.276 15.700 1.00 98.69 76 GLU A CA 1
ATOM 606 C C . GLU A 1 76 ? -16.558 7.341 14.605 1.00 98.69 76 GLU A C 1
ATOM 608 O O . GLU A 1 76 ? -16.118 7.022 13.503 1.00 98.69 76 GLU A O 1
ATOM 613 N N . VAL A 1 77 ? -16.909 8.604 14.880 1.00 98.75 77 VAL A N 1
ATOM 614 C CA . VAL A 1 77 ? -16.730 9.710 13.921 1.00 98.75 77 VAL A CA 1
ATOM 615 C C . VAL A 1 77 ? -15.251 9.860 13.562 1.00 98.75 77 VAL A C 1
ATOM 617 O O . VAL A 1 77 ? -14.909 9.831 12.380 1.00 98.75 77 VAL A O 1
ATOM 620 N N . ARG A 1 78 ? -14.357 9.885 14.559 1.00 98.75 78 ARG A N 1
ATOM 621 C CA . ARG A 1 78 ? -12.901 9.925 14.330 1.00 98.75 78 ARG A CA 1
ATOM 622 C C . ARG A 1 78 ? -12.394 8.709 13.550 1.00 98.75 78 ARG A C 1
ATOM 624 O O . ARG A 1 78 ? -11.510 8.844 12.708 1.00 98.75 78 ARG A O 1
ATOM 631 N N . LEU A 1 79 ? -12.947 7.522 13.802 1.00 98.75 79 LEU A N 1
ATOM 632 C CA . LEU A 1 79 ? -12.604 6.310 13.057 1.00 98.75 79 LEU A CA 1
ATOM 633 C C . LEU A 1 79 ? -13.060 6.404 11.592 1.00 98.75 79 LEU A C 1
ATOM 635 O O . LEU A 1 79 ? -12.292 6.051 10.699 1.00 98.75 79 LEU A O 1
ATOM 639 N N . ARG A 1 80 ? -14.264 6.926 11.327 1.00 98.81 80 ARG A N 1
ATOM 640 C CA . ARG A 1 80 ? -14.781 7.174 9.968 1.00 98.81 80 ARG A CA 1
ATOM 641 C C . ARG A 1 80 ? -13.915 8.198 9.223 1.00 98.81 80 ARG A C 1
ATOM 643 O O . ARG A 1 80 ? -13.525 7.944 8.088 1.00 98.81 80 ARG A O 1
ATOM 650 N N . GLU A 1 81 ? -13.524 9.298 9.868 1.00 98.75 81 GLU A N 1
ATOM 651 C CA . GLU A 1 81 ? -12.584 10.292 9.316 1.00 98.75 81 GLU A CA 1
ATOM 652 C C . GLU A 1 81 ? -11.220 9.668 8.960 1.00 98.75 81 GLU A C 1
ATOM 654 O O . GLU A 1 81 ? -10.680 9.890 7.870 1.00 98.75 81 GLU A O 1
ATOM 659 N N . GLN A 1 82 ? -10.673 8.829 9.846 1.00 98.75 82 GLN A N 1
ATOM 660 C CA . GLN A 1 82 ? -9.434 8.086 9.592 1.00 98.75 82 GLN A CA 1
ATOM 661 C C . GLN A 1 82 ? -9.587 7.083 8.439 1.00 98.75 82 GLN A C 1
ATOM 663 O O . GLN A 1 82 ? -8.689 6.956 7.610 1.00 98.75 82 GLN A O 1
ATOM 668 N N . GLN A 1 83 ? -10.725 6.397 8.327 1.00 98.75 83 GLN A N 1
ATOM 669 C CA . GLN A 1 83 ? -11.003 5.484 7.215 1.00 98.75 83 GLN A CA 1
ATOM 670 C C . GLN A 1 83 ? -11.119 6.225 5.875 1.00 98.75 83 GLN A C 1
ATOM 672 O O . GLN A 1 83 ? -10.540 5.772 4.884 1.00 98.75 83 GLN A O 1
ATOM 677 N N . CYS A 1 84 ? -11.793 7.380 5.843 1.00 98.69 84 CYS A N 1
ATOM 678 C CA . CYS A 1 84 ? -11.879 8.240 4.661 1.00 98.69 84 CYS A CA 1
ATOM 679 C C . CYS A 1 84 ? -10.490 8.714 4.214 1.00 98.69 84 CYS A C 1
ATOM 681 O O . CYS A 1 84 ? -10.089 8.435 3.083 1.00 98.69 84 CYS A O 1
ATOM 683 N N . THR A 1 85 ? -9.713 9.316 5.121 1.00 98.75 85 THR A N 1
ATOM 684 C CA . THR A 1 85 ? -8.362 9.822 4.816 1.00 98.75 85 THR A CA 1
ATOM 685 C C .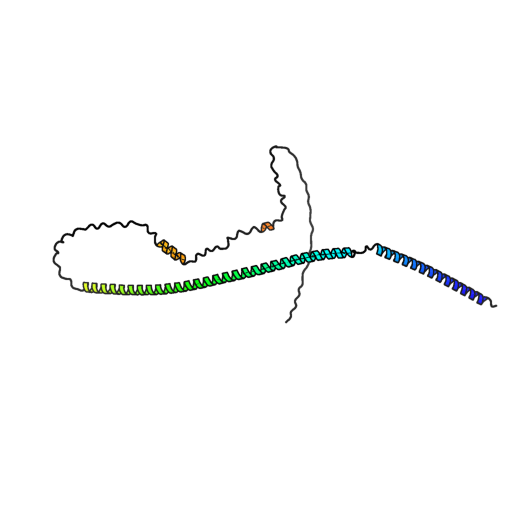 THR A 1 85 ? -7.393 8.712 4.394 1.00 98.75 85 THR A C 1
ATOM 687 O O . THR A 1 85 ? -6.646 8.883 3.431 1.00 98.75 85 THR A O 1
ATOM 690 N N . LEU A 1 86 ? -7.438 7.527 5.019 1.00 98.81 86 LEU A N 1
ATOM 691 C CA . LEU A 1 86 ? -6.686 6.353 4.552 1.00 98.81 86 LEU A CA 1
ATOM 692 C C . LEU A 1 86 ? -7.136 5.891 3.157 1.00 98.81 86 LEU A C 1
ATOM 694 O O . LEU A 1 86 ? -6.305 5.466 2.351 1.00 98.81 86 LEU A O 1
ATOM 698 N N . GLY A 1 87 ? -8.432 5.973 2.851 1.00 98.81 87 GLY A N 1
ATOM 699 C CA . GLY A 1 87 ? -8.981 5.701 1.523 1.00 98.81 87 GLY A CA 1
ATOM 700 C C . GLY A 1 87 ? -8.480 6.686 0.462 1.00 98.81 87 GLY A C 1
ATOM 701 O O . GLY A 1 87 ? -8.098 6.262 -0.631 1.00 98.81 87 GLY A O 1
ATOM 702 N N . ASP A 1 88 ? -8.429 7.977 0.791 1.00 98.75 88 ASP A N 1
ATOM 703 C CA . ASP A 1 88 ? -7.911 9.035 -0.082 1.00 98.75 88 ASP A CA 1
ATOM 704 C C . ASP A 1 88 ? -6.408 8.846 -0.347 1.00 98.75 88 ASP A C 1
ATOM 706 O O . ASP A 1 88 ? -5.986 8.786 -1.503 1.00 98.75 88 ASP A O 1
ATOM 710 N N . LEU A 1 89 ? -5.610 8.613 0.703 1.00 98.75 89 LEU A N 1
ATOM 711 C CA . LEU A 1 89 ? -4.171 8.338 0.592 1.00 98.75 89 LEU A CA 1
ATOM 712 C C . LEU A 1 89 ? -3.872 7.081 -0.243 1.00 98.75 89 LEU A C 1
ATOM 714 O O . LEU A 1 89 ? -2.932 7.076 -1.041 1.00 98.75 89 LEU A O 1
ATOM 718 N N . ARG A 1 90 ? -4.682 6.019 -0.121 1.00 98.88 90 ARG A N 1
ATOM 719 C CA . ARG A 1 90 ? -4.577 4.820 -0.977 1.00 98.88 90 ARG A CA 1
ATOM 720 C C . ARG A 1 90 ? -4.879 5.136 -2.444 1.00 98.88 90 ARG A C 1
ATOM 722 O O . ARG A 1 90 ? -4.178 4.630 -3.326 1.00 98.88 90 ARG A O 1
ATOM 729 N N . ARG A 1 91 ? -5.883 5.978 -2.721 1.00 98.88 91 ARG A N 1
ATOM 730 C CA . ARG A 1 91 ? -6.210 6.436 -4.083 1.00 98.88 91 ARG A CA 1
ATOM 731 C C . ARG A 1 91 ? -5.073 7.277 -4.670 1.00 98.88 91 ARG A C 1
ATOM 733 O O . ARG A 1 91 ? -4.630 6.984 -5.779 1.00 98.88 91 ARG A O 1
ATOM 740 N N . GLU A 1 92 ? -4.525 8.229 -3.916 1.00 98.81 92 GLU A N 1
ATOM 741 C CA . GLU A 1 92 ? -3.350 9.007 -4.334 1.00 98.81 92 GLU A CA 1
ATOM 742 C C . GLU A 1 92 ? -2.125 8.132 -4.618 1.00 98.81 92 GLU A C 1
ATOM 744 O O . GLU A 1 92 ? -1.466 8.305 -5.644 1.00 98.81 92 GLU A O 1
ATOM 749 N N . LEU A 1 93 ? -1.799 7.194 -3.723 1.00 98.88 93 LEU A N 1
ATOM 750 C CA . LEU A 1 93 ? -0.642 6.312 -3.885 1.00 98.88 93 LEU A CA 1
ATOM 751 C C . LEU A 1 93 ? -0.796 5.425 -5.128 1.00 98.88 93 LEU A C 1
ATOM 753 O O . LEU A 1 93 ? 0.171 5.230 -5.865 1.00 98.88 93 LEU A O 1
ATOM 757 N N . SER A 1 94 ? -2.018 4.974 -5.419 1.00 98.75 94 SER A N 1
ATOM 758 C CA . SER A 1 94 ? -2.343 4.230 -6.642 1.00 98.75 94 SER A CA 1
ATOM 759 C C . SER A 1 94 ? -2.154 5.085 -7.903 1.00 98.75 94 SER A C 1
ATOM 761 O O . SER A 1 94 ? -1.521 4.638 -8.859 1.00 98.75 94 SER A O 1
ATOM 763 N N . GLN A 1 95 ? -2.625 6.339 -7.901 1.00 98.88 95 GLN A N 1
ATOM 764 C CA . GLN A 1 95 ? -2.441 7.284 -9.014 1.00 98.88 95 GLN A CA 1
ATOM 765 C C . GLN A 1 95 ? -0.958 7.621 -9.246 1.00 98.88 95 GLN A C 1
ATOM 767 O O . GLN A 1 95 ? -0.469 7.561 -10.376 1.00 98.88 95 GLN A O 1
ATOM 772 N N . LYS A 1 96 ? -0.216 7.920 -8.171 1.00 98.81 96 LYS A N 1
ATOM 773 C CA . LYS A 1 96 ? 1.232 8.187 -8.200 1.00 98.81 96 LYS A CA 1
ATOM 774 C C . LYS A 1 96 ? 2.009 6.958 -8.690 1.00 98.81 96 LYS A C 1
ATOM 776 O O . LYS A 1 96 ? 2.923 7.096 -9.501 1.00 98.81 96 LYS A O 1
ATOM 781 N N . GLY A 1 97 ? 1.603 5.756 -8.274 1.00 98.81 97 GLY A N 1
ATOM 782 C CA . GLY A 1 97 ? 2.137 4.482 -8.762 1.00 98.81 97 GLY A CA 1
ATOM 783 C C . GLY A 1 97 ? 1.900 4.266 -10.260 1.00 98.81 97 GLY A C 1
ATOM 784 O O . GLY A 1 97 ? 2.839 3.925 -10.981 1.00 98.81 97 GLY A O 1
ATOM 785 N N . ALA A 1 98 ? 0.685 4.535 -10.749 1.00 98.81 98 ALA A N 1
ATOM 786 C CA . ALA A 1 98 ? 0.349 4.452 -12.171 1.00 98.81 98 ALA A CA 1
ATOM 787 C C . ALA A 1 98 ? 1.164 5.448 -13.017 1.00 98.81 98 ALA A C 1
ATOM 789 O O . ALA A 1 98 ? 1.746 5.058 -14.032 1.00 98.81 98 ALA A O 1
ATOM 790 N N . LEU A 1 99 ? 1.291 6.703 -12.568 1.00 98.81 99 LEU A N 1
ATOM 791 C CA . LEU A 1 99 ? 2.116 7.720 -13.229 1.00 98.81 99 LEU A CA 1
ATOM 792 C C . LEU A 1 99 ? 3.599 7.316 -13.268 1.00 98.81 99 LEU A C 1
ATOM 794 O O . LEU A 1 99 ? 4.234 7.397 -14.320 1.00 98.81 99 LEU A O 1
ATOM 798 N N . ALA A 1 100 ? 4.149 6.822 -12.155 1.00 98.88 100 ALA A N 1
ATOM 799 C CA . ALA A 1 100 ? 5.521 6.318 -12.107 1.00 98.88 100 ALA A CA 1
ATOM 800 C C . ALA A 1 100 ? 5.728 5.110 -13.042 1.00 98.88 100 ALA A C 1
ATOM 802 O O . ALA A 1 100 ? 6.769 5.006 -13.694 1.00 98.88 100 ALA A O 1
ATOM 803 N N . GLY A 1 101 ? 4.736 4.219 -13.151 1.00 98.81 101 GLY A N 1
ATOM 804 C CA . GLY A 1 101 ? 4.722 3.118 -14.117 1.00 98.81 101 GLY A CA 1
ATOM 805 C C . GLY A 1 101 ? 4.758 3.609 -15.567 1.00 98.81 101 GLY A C 1
ATOM 806 O O . GLY A 1 101 ? 5.622 3.183 -16.335 1.00 98.81 101 GLY A O 1
ATOM 807 N N . ALA A 1 102 ? 3.887 4.558 -15.918 1.00 98.88 102 ALA A N 1
ATOM 808 C CA . ALA A 1 102 ? 3.821 5.155 -17.252 1.00 98.88 102 ALA A CA 1
ATOM 809 C C . ALA A 1 102 ? 5.124 5.881 -17.636 1.00 98.88 102 ALA A C 1
ATOM 811 O O . ALA A 1 102 ? 5.636 5.686 -18.738 1.00 98.88 102 ALA A O 1
ATOM 812 N N . LEU A 1 103 ? 5.715 6.654 -16.718 1.00 98.81 103 LEU A N 1
ATOM 813 C CA . LEU A 1 103 ? 7.000 7.327 -16.945 1.00 98.81 103 LEU A CA 1
ATOM 814 C C . LEU A 1 103 ? 8.149 6.324 -17.138 1.00 98.81 103 LEU A C 1
ATOM 816 O O . LEU A 1 103 ? 8.946 6.481 -18.062 1.00 98.81 103 LEU A O 1
ATOM 820 N N . ARG A 1 104 ? 8.212 5.255 -16.330 1.00 98.88 104 ARG A N 1
ATOM 821 C CA . ARG A 1 104 ? 9.204 4.173 -16.497 1.00 98.88 104 ARG A CA 1
ATOM 822 C C . ARG A 1 104 ? 9.051 3.454 -17.840 1.00 98.88 104 ARG A C 1
ATOM 824 O O . ARG A 1 104 ? 10.060 3.156 -18.476 1.00 98.88 104 ARG A O 1
ATOM 831 N N . ALA A 1 105 ? 7.821 3.193 -18.284 1.00 98.81 105 ALA A N 1
ATOM 832 C CA . ALA A 1 105 ? 7.556 2.610 -19.600 1.00 98.81 105 ALA A CA 1
ATOM 833 C C . ALA A 1 105 ? 8.001 3.554 -20.731 1.00 98.81 105 ALA A C 1
ATOM 835 O O . ALA A 1 105 ? 8.774 3.151 -21.597 1.00 98.81 105 ALA A O 1
ATOM 836 N N . ALA A 1 106 ? 7.622 4.834 -20.664 1.00 98.81 106 ALA A N 1
ATOM 837 C CA . ALA A 1 106 ? 7.998 5.838 -21.657 1.00 98.81 106 ALA A CA 1
ATOM 838 C C . ALA A 1 106 ? 9.521 6.052 -21.760 1.00 98.81 106 ALA A C 1
ATOM 840 O O . ALA A 1 106 ? 10.033 6.269 -22.859 1.00 98.81 106 ALA A O 1
ATOM 841 N N . LEU A 1 107 ? 10.261 5.975 -20.647 1.00 98.81 107 LEU A N 1
ATOM 842 C CA . LEU A 1 107 ? 11.729 6.016 -20.657 1.00 98.81 107 LEU A CA 1
ATOM 843 C C . LEU A 1 107 ? 12.328 4.777 -21.339 1.00 98.81 107 LEU A C 1
ATOM 845 O O . LEU A 1 107 ? 13.163 4.931 -22.227 1.00 98.81 107 LEU A O 1
ATOM 849 N N . ARG A 1 108 ? 11.846 3.570 -21.011 1.00 98.81 108 ARG A N 1
ATOM 850 C CA . ARG A 1 108 ? 12.272 2.319 -21.672 1.00 98.81 108 ARG A CA 1
ATOM 851 C C . ARG A 1 108 ? 11.977 2.323 -23.175 1.00 98.81 108 ARG A C 1
ATOM 853 O O . ARG A 1 108 ? 12.782 1.838 -23.964 1.00 98.81 108 ARG A O 1
ATOM 860 N N . ASP A 1 109 ? 10.855 2.898 -23.598 1.00 98.81 109 ASP A N 1
ATOM 861 C CA . ASP A 1 109 ? 10.521 3.011 -25.022 1.00 98.81 109 ASP A CA 1
ATOM 862 C C . ASP A 1 109 ? 11.375 4.052 -25.753 1.00 98.81 109 ASP A C 1
ATOM 864 O O . ASP A 1 109 ? 11.739 3.833 -26.910 1.00 98.81 109 ASP A O 1
ATOM 868 N N . LYS A 1 110 ? 11.763 5.151 -25.093 1.00 98.69 110 LYS A N 1
ATOM 869 C CA . LYS A 1 110 ? 12.773 6.080 -25.628 1.00 98.69 110 LYS A CA 1
ATOM 870 C C . LYS A 1 110 ? 14.136 5.399 -25.764 1.00 98.69 110 LYS A C 1
ATOM 872 O O . LYS A 1 110 ? 14.742 5.490 -26.826 1.00 98.69 110 LYS A O 1
ATOM 877 N N . GLU A 1 111 ? 14.584 4.673 -24.741 1.00 98.69 111 GLU A N 1
ATOM 878 C CA . GLU A 1 111 ? 15.835 3.902 -24.750 1.00 98.69 111 GLU A CA 1
ATOM 879 C C . GLU A 1 111 ? 15.882 2.907 -25.923 1.00 98.69 111 GLU A C 1
ATOM 881 O O . GLU A 1 111 ? 16.824 2.928 -26.718 1.00 98.69 111 GLU A O 1
ATOM 886 N N . ARG A 1 112 ? 14.822 2.106 -26.105 1.00 98.81 112 ARG A N 1
ATOM 887 C CA . ARG A 1 112 ? 14.668 1.186 -27.248 1.00 98.81 112 ARG A CA 1
ATOM 888 C C . ARG A 1 112 ? 14.825 1.907 -28.591 1.00 98.81 112 ARG A C 1
ATOM 890 O O . ARG A 1 112 ? 15.626 1.477 -29.422 1.00 98.81 112 ARG A O 1
ATOM 897 N N . ARG A 1 113 ? 14.124 3.032 -28.782 1.00 98.75 113 ARG A N 1
ATOM 898 C CA . ARG A 1 113 ? 14.195 3.847 -30.012 1.00 98.75 113 ARG A CA 1
ATOM 899 C C . ARG A 1 113 ? 15.599 4.409 -30.249 1.00 98.75 113 ARG A C 1
ATOM 901 O O . ARG A 1 113 ? 16.105 4.310 -31.365 1.00 98.75 113 ARG A O 1
ATOM 908 N N . PHE A 1 114 ? 16.267 4.926 -29.215 1.00 98.75 114 PHE A N 1
ATOM 909 C CA . PHE A 1 114 ? 17.645 5.415 -29.332 1.00 98.75 114 PHE A CA 1
ATOM 910 C C . PHE A 1 114 ? 18.630 4.302 -29.712 1.00 98.75 114 PHE A C 1
ATOM 912 O O . PHE A 1 114 ? 19.504 4.525 -30.551 1.00 98.75 114 PHE A O 1
ATOM 919 N N . LEU A 1 115 ? 18.472 3.092 -29.165 1.00 98.81 115 LEU A N 1
ATOM 920 C CA . LEU A 1 115 ? 19.292 1.933 -29.530 1.00 98.81 115 LEU A CA 1
ATOM 921 C C . LEU A 1 115 ? 19.043 1.472 -30.976 1.00 98.81 115 LEU A C 1
ATOM 923 O O . LEU A 1 115 ? 19.993 1.120 -31.677 1.00 98.81 115 LEU A O 1
ATOM 927 N N . GLU A 1 116 ? 17.797 1.496 -31.455 1.00 98.75 116 GLU A N 1
ATOM 928 C CA . GLU A 1 116 ? 17.479 1.242 -32.867 1.00 98.75 116 GLU A CA 1
ATOM 929 C C . GLU A 1 116 ? 18.108 2.282 -33.799 1.00 98.75 116 GLU A C 1
ATOM 931 O O . GLU A 1 116 ? 18.697 1.920 -34.819 1.00 98.75 116 GLU A O 1
ATOM 936 N N . GLU A 1 117 ? 18.027 3.568 -33.454 1.00 98.81 117 GLU A N 1
ATOM 937 C CA . GLU A 1 117 ? 18.676 4.633 -34.218 1.00 98.81 117 GLU A CA 1
ATOM 938 C C . GLU A 1 117 ? 20.199 4.486 -34.241 1.00 98.81 117 GLU A C 1
ATOM 940 O O . GLU A 1 117 ? 20.803 4.612 -35.307 1.00 98.81 117 GLU A O 1
ATOM 945 N N . LEU A 1 118 ? 20.823 4.171 -33.102 1.00 98.75 118 LEU A N 1
ATOM 946 C CA . LEU A 1 118 ? 22.258 3.890 -33.010 1.00 98.75 118 LEU A CA 1
ATOM 947 C C . LEU A 1 118 ? 22.664 2.729 -33.923 1.00 98.75 118 LEU A C 1
ATOM 949 O O . LEU A 1 118 ? 23.616 2.868 -34.693 1.00 98.75 118 LEU A O 1
ATOM 953 N N . LYS A 1 119 ? 21.908 1.623 -33.912 1.00 98.81 119 LYS A N 1
ATOM 954 C CA . LYS A 1 119 ? 22.119 0.483 -34.822 1.00 98.81 119 LYS A CA 1
ATOM 955 C C . LYS A 1 119 ? 21.989 0.912 -36.287 1.00 98.81 119 LYS A C 1
ATOM 957 O O . LYS A 1 119 ? 22.920 0.703 -37.063 1.00 98.81 119 LYS A O 1
ATOM 962 N N . ARG A 1 120 ? 20.893 1.585 -36.668 1.00 98.81 120 ARG A N 1
ATOM 963 C CA . ARG A 1 120 ? 20.661 2.084 -38.044 1.00 98.81 120 ARG A CA 1
ATOM 964 C C . ARG A 1 120 ? 21.798 3.005 -38.520 1.00 98.81 120 ARG A C 1
ATOM 966 O O . ARG A 1 120 ? 22.288 2.844 -39.638 1.00 98.81 120 ARG A O 1
ATOM 973 N N . ARG A 1 121 ? 22.255 3.940 -37.676 1.00 98.75 121 ARG A N 1
ATOM 974 C CA . ARG A 1 121 ? 23.374 4.854 -37.979 1.00 98.75 121 ARG A CA 1
ATOM 975 C C . ARG A 1 121 ? 24.706 4.105 -38.091 1.00 98.75 121 ARG A C 1
ATOM 977 O O . ARG A 1 121 ? 25.444 4.361 -39.037 1.00 98.75 121 ARG A O 1
ATOM 984 N N . SER A 1 122 ? 24.980 3.156 -37.194 1.00 98.69 122 SER A N 1
ATOM 985 C CA . SER A 1 122 ? 26.173 2.298 -37.235 1.00 98.69 122 SER A CA 1
ATOM 986 C C . SER A 1 122 ? 26.258 1.504 -38.543 1.00 98.69 122 SER A C 1
ATOM 988 O O . SER A 1 122 ? 27.259 1.596 -39.253 1.00 98.69 122 SER A O 1
ATOM 990 N N . HIS A 1 123 ? 25.173 0.830 -38.946 1.00 98.81 123 HIS A N 1
ATOM 991 C CA . HIS A 1 123 ? 25.116 0.115 -40.226 1.00 98.81 123 HIS A CA 1
ATOM 992 C C . HIS A 1 123 ? 25.346 1.045 -41.428 1.00 98.81 123 HIS A C 1
ATOM 994 O O . HIS A 1 123 ? 26.089 0.688 -42.342 1.00 98.81 123 HIS A O 1
ATOM 1000 N N . LYS A 1 124 ? 24.776 2.260 -41.416 1.00 98.75 124 LYS A N 1
ATOM 1001 C CA . LYS A 1 124 ? 25.002 3.256 -42.478 1.00 98.75 124 LYS A CA 1
ATOM 1002 C C . LYS A 1 124 ? 26.463 3.721 -42.546 1.00 98.75 124 LYS A C 1
ATOM 1004 O O . LYS A 1 124 ? 27.000 3.842 -43.642 1.00 98.75 124 LYS A O 1
ATOM 1009 N N . ILE A 1 125 ? 27.110 3.954 -41.402 1.00 98.75 125 ILE A N 1
ATOM 1010 C CA . ILE A 1 125 ? 28.540 4.301 -41.339 1.00 98.75 125 ILE A CA 1
ATOM 1011 C C . ILE A 1 125 ? 29.394 3.139 -41.862 1.00 98.75 125 ILE A C 1
ATOM 1013 O O . ILE A 1 125 ? 30.283 3.365 -42.676 1.00 98.75 125 ILE A O 1
ATOM 1017 N N . GLY A 1 126 ? 29.091 1.897 -41.470 1.00 98.75 126 GLY A N 1
ATOM 1018 C CA . GLY A 1 126 ? 29.773 0.703 -41.977 1.00 98.75 126 GLY A CA 1
ATOM 1019 C C . GLY A 1 126 ? 29.663 0.551 -43.499 1.00 98.75 126 GLY A C 1
ATOM 1020 O O . GLY A 1 126 ? 30.669 0.309 -44.163 1.00 98.75 126 GLY A O 1
ATOM 1021 N N . ALA A 1 127 ? 28.470 0.768 -44.063 1.00 98.75 127 ALA A N 1
ATOM 1022 C CA . ALA A 1 127 ? 28.248 0.726 -45.508 1.00 98.75 127 ALA A CA 1
ATOM 1023 C C . ALA A 1 127 ? 29.059 1.801 -46.258 1.00 98.75 127 ALA A C 1
ATOM 1025 O O . ALA A 1 127 ? 29.758 1.478 -47.218 1.00 98.75 127 ALA A O 1
ATOM 1026 N N . LEU A 1 128 ? 29.022 3.054 -45.786 1.00 98.75 128 LEU A N 1
ATOM 1027 C CA . LEU A 1 128 ? 29.766 4.167 -46.390 1.00 98.75 128 LEU A CA 1
ATOM 1028 C C . LEU A 1 128 ? 31.288 4.001 -46.254 1.00 98.75 128 LEU A C 1
ATOM 1030 O O . LEU A 1 128 ? 32.016 4.296 -47.196 1.00 98.75 128 LEU A O 1
ATOM 1034 N N . ASN A 1 129 ? 31.780 3.478 -45.126 1.00 98.75 129 ASN A N 1
ATOM 1035 C CA . ASN A 1 129 ? 33.199 3.153 -44.958 1.00 98.75 129 ASN A CA 1
ATOM 1036 C C . ASN A 1 129 ? 33.637 2.031 -45.912 1.00 98.75 129 ASN A C 1
ATOM 1038 O O . ASN A 1 129 ? 34.714 2.112 -46.495 1.00 98.75 129 ASN A O 1
ATOM 1042 N N . GLY A 1 130 ? 32.798 1.009 -46.118 1.00 98.75 130 GLY A N 1
ATOM 1043 C CA . GLY A 1 1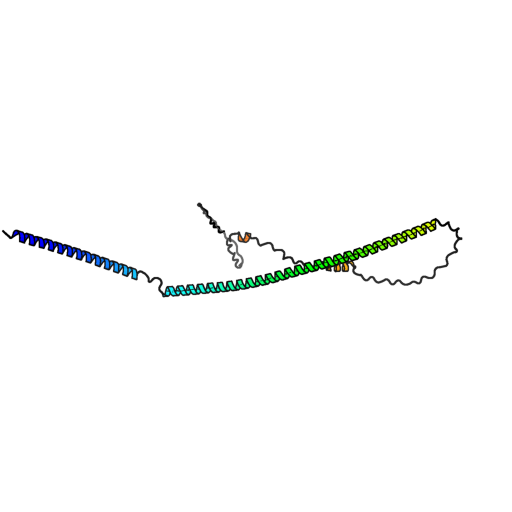30 ? 33.058 -0.045 -47.102 1.00 98.75 130 GLY A CA 1
ATOM 1044 C C . GLY A 1 130 ? 33.095 0.480 -48.541 1.00 98.75 130 GLY A C 1
ATOM 1045 O O . GLY A 1 130 ? 33.925 0.046 -49.336 1.00 98.75 130 GLY A O 1
ATOM 1046 N N . GLU A 1 131 ? 32.240 1.445 -48.882 1.00 98.62 131 GLU A N 1
ATOM 1047 C CA . GLU A 1 131 ? 32.272 2.124 -50.181 1.00 98.62 131 GLU A CA 1
ATOM 1048 C C . GLU A 1 131 ? 33.522 3.003 -50.350 1.00 98.62 131 GLU A C 1
ATOM 1050 O O . GLU A 1 131 ? 34.213 2.892 -51.364 1.00 98.62 131 GLU A O 1
ATOM 1055 N N . LEU A 1 132 ? 33.876 3.795 -49.334 1.00 98.75 132 LEU A N 1
ATOM 1056 C CA . LEU A 1 132 ? 35.098 4.603 -49.315 1.00 98.75 132 LEU A CA 1
ATOM 1057 C C . LEU A 1 132 ? 36.363 3.738 -49.440 1.00 98.75 132 LEU A C 1
ATOM 1059 O O . LEU A 1 132 ? 37.287 4.108 -50.167 1.00 98.75 132 LEU A O 1
ATOM 1063 N N . GLN A 1 133 ? 36.401 2.571 -48.788 1.00 98.62 133 GLN A N 1
ATOM 1064 C CA . GLN A 1 133 ? 37.518 1.636 -48.923 1.00 98.62 133 GLN A CA 1
ATOM 1065 C C . GLN A 1 133 ? 37.613 1.099 -50.355 1.00 98.62 133 GLN A C 1
ATOM 1067 O O . GLN A 1 133 ? 38.684 1.167 -50.947 1.00 98.62 133 GLN A O 1
ATOM 1072 N N . ARG A 1 134 ? 36.497 0.674 -50.969 1.00 98.75 134 ARG A N 1
ATOM 1073 C CA . ARG A 1 134 ? 36.484 0.237 -52.381 1.00 98.75 134 ARG A CA 1
ATOM 1074 C C . ARG A 1 134 ? 36.987 1.332 -53.322 1.00 98.75 134 ARG A C 1
ATOM 1076 O O . ARG A 1 134 ? 37.770 1.039 -54.224 1.00 98.75 134 ARG A O 1
ATOM 1083 N N . GLN A 1 135 ? 36.567 2.581 -53.111 1.00 98.69 135 GLN A N 1
ATOM 1084 C CA . GLN A 1 135 ? 37.059 3.731 -53.875 1.00 98.69 135 GLN A CA 1
ATOM 1085 C C . GLN A 1 135 ? 38.572 3.925 -53.670 1.00 98.69 135 GLN A C 1
ATOM 1087 O O . GLN A 1 135 ? 39.309 4.072 -54.645 1.00 98.69 135 GLN A O 1
ATOM 1092 N N . THR A 1 136 ? 39.054 3.821 -52.430 1.00 98.69 136 THR A N 1
ATOM 1093 C CA . THR A 1 136 ? 40.486 3.893 -52.091 1.00 98.69 136 THR A CA 1
ATOM 1094 C C . THR A 1 136 ? 41.286 2.781 -52.778 1.00 98.69 136 THR A C 1
ATOM 1096 O O . THR A 1 136 ? 42.302 3.063 -53.413 1.00 98.69 136 THR A O 1
ATOM 1099 N N . ASP A 1 137 ? 40.790 1.542 -52.768 1.00 98.69 137 ASP A N 1
ATOM 1100 C CA . ASP A 1 137 ? 41.413 0.404 -53.450 1.00 98.69 137 ASP A CA 1
ATOM 1101 C C . ASP A 1 137 ? 41.437 0.602 -54.976 1.00 98.69 137 ASP A C 1
ATOM 1103 O O . ASP A 1 137 ? 42.435 0.290 -55.629 1.00 98.69 137 ASP A O 1
ATOM 1107 N N . THR A 1 138 ? 40.364 1.145 -55.575 1.00 98.69 138 THR A N 1
ATOM 1108 C CA . THR A 1 138 ? 40.362 1.483 -57.012 1.00 98.69 138 THR A CA 1
ATOM 1109 C C . THR A 1 138 ? 41.374 2.577 -57.340 1.00 98.69 138 THR A C 1
ATOM 1111 O O . THR A 1 138 ? 42.124 2.429 -58.305 1.00 98.69 138 THR A O 1
ATOM 1114 N N . ALA A 1 139 ? 41.462 3.629 -56.522 1.00 98.62 139 ALA A N 1
ATOM 1115 C CA . ALA A 1 139 ? 42.416 4.717 -56.707 1.00 98.62 139 ALA A CA 1
ATOM 1116 C C . ALA A 1 139 ? 43.867 4.232 -56.555 1.00 98.62 139 ALA A C 1
ATOM 1118 O O . ALA A 1 139 ? 44.729 4.618 -57.347 1.00 98.62 139 ALA A O 1
ATOM 1119 N N . ALA A 1 140 ? 44.133 3.332 -55.602 1.00 98.62 140 ALA A N 1
ATOM 1120 C CA . ALA A 1 140 ? 45.430 2.685 -55.438 1.00 98.62 140 ALA A CA 1
ATOM 1121 C C . ALA A 1 140 ? 45.789 1.829 -56.664 1.00 98.62 140 ALA A C 1
ATOM 1123 O O . ALA A 1 140 ? 46.861 2.018 -57.239 1.00 98.62 140 ALA A O 1
ATOM 1124 N N . ARG A 1 141 ? 44.881 0.957 -57.137 1.00 98.62 141 ARG A N 1
ATOM 1125 C CA . ARG A 1 141 ? 45.091 0.144 -58.354 1.00 98.62 141 ARG A CA 1
ATOM 1126 C C . ARG A 1 141 ? 45.395 1.004 -59.584 1.00 98.62 141 ARG A C 1
ATOM 1128 O O . ARG A 1 141 ? 46.376 0.736 -60.274 1.00 98.62 141 ARG A O 1
ATOM 1135 N N . LEU A 1 142 ? 44.605 2.050 -59.832 1.00 98.50 142 LEU A N 1
ATOM 1136 C CA . LEU A 1 142 ? 44.830 2.983 -60.944 1.00 98.50 142 LEU A CA 1
ATOM 1137 C C . LEU A 1 142 ? 46.162 3.735 -60.795 1.00 98.50 142 LEU A C 1
ATOM 1139 O O . LEU A 1 142 ? 46.887 3.906 -61.773 1.00 98.50 142 LEU A O 1
ATOM 1143 N N . SER A 1 143 ? 46.535 4.126 -59.573 1.00 98.25 143 SER A N 1
ATOM 1144 C CA . SER A 1 143 ? 47.837 4.748 -59.302 1.00 98.25 143 SER A CA 1
ATOM 1145 C C . SER A 1 143 ? 48.989 3.797 -59.631 1.00 98.25 143 SER A C 1
ATOM 1147 O O . SER A 1 143 ? 49.905 4.191 -60.351 1.00 98.25 143 SER A O 1
ATOM 1149 N N . PHE A 1 144 ? 48.935 2.535 -59.186 1.00 98.38 144 PHE A N 1
ATOM 1150 C CA . PHE A 1 144 ? 49.945 1.525 -59.527 1.00 98.38 144 PHE A CA 1
ATOM 1151 C C . PHE A 1 144 ? 50.042 1.290 -61.041 1.00 98.38 144 PHE A C 1
ATOM 1153 O O . PHE A 1 144 ? 51.150 1.252 -61.572 1.00 98.38 144 P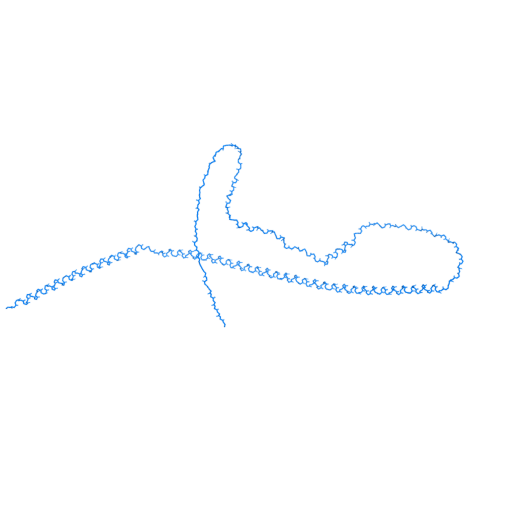HE A O 1
ATOM 1160 N N . GLN A 1 145 ? 48.911 1.221 -61.754 1.00 98.31 145 GLN A N 1
ATOM 1161 C CA . GLN A 1 145 ? 48.889 1.121 -63.220 1.00 98.31 145 GLN A CA 1
ATOM 1162 C C . GLN A 1 145 ? 49.558 2.332 -63.894 1.00 98.31 145 GLN A C 1
ATOM 1164 O O . GLN A 1 145 ? 50.377 2.158 -64.796 1.00 98.31 145 GLN A O 1
ATOM 1169 N N . LEU A 1 146 ? 49.282 3.556 -63.427 1.00 97.81 146 LEU A N 1
ATOM 1170 C CA . LEU A 1 146 ? 49.922 4.775 -63.936 1.00 97.81 146 LEU A CA 1
ATOM 1171 C C . LEU A 1 146 ? 51.428 4.823 -63.640 1.00 97.81 146 LEU A C 1
ATOM 1173 O O . LEU A 1 146 ? 52.197 5.284 -64.486 1.00 97.81 146 LEU A O 1
ATOM 1177 N N . TYR A 1 147 ? 51.870 4.357 -62.468 1.00 98.06 147 TYR A N 1
ATOM 1178 C CA . TYR A 1 147 ? 53.296 4.252 -62.143 1.00 98.06 147 TYR A CA 1
ATOM 1179 C C . TYR A 1 147 ? 54.002 3.208 -63.015 1.00 98.06 147 TYR A C 1
ATOM 1181 O O . TYR A 1 147 ? 55.059 3.518 -63.563 1.00 98.06 147 TYR A O 1
ATOM 1189 N N . ALA A 1 148 ? 53.398 2.032 -63.214 1.00 97.62 148 ALA A N 1
ATOM 1190 C CA . ALA A 1 148 ? 53.925 0.987 -64.089 1.00 97.62 148 ALA A CA 1
ATOM 1191 C C . ALA A 1 148 ? 54.057 1.478 -65.542 1.00 97.62 148 ALA A C 1
ATOM 1193 O O . ALA A 1 148 ? 55.151 1.447 -66.099 1.00 97.62 148 ALA A O 1
ATOM 1194 N N . ALA A 1 149 ? 52.996 2.053 -66.121 1.00 96.88 149 ALA A N 1
ATOM 1195 C CA . ALA A 1 149 ? 53.030 2.605 -67.479 1.00 96.88 149 ALA A CA 1
ATOM 1196 C C . ALA A 1 149 ? 54.085 3.720 -67.638 1.00 96.88 149 ALA A C 1
ATOM 1198 O O . ALA A 1 149 ? 54.824 3.763 -68.623 1.00 96.88 149 ALA A O 1
ATOM 1199 N N . ARG A 1 150 ? 54.222 4.604 -66.637 1.00 96.44 150 ARG A N 1
ATOM 1200 C CA . ARG A 1 150 ? 55.285 5.626 -66.601 1.00 96.44 150 ARG A CA 1
ATOM 1201 C C . ARG A 1 150 ? 56.689 5.030 -66.507 1.00 96.44 150 ARG A C 1
ATOM 1203 O O . ARG A 1 150 ? 57.628 5.660 -66.991 1.00 96.44 150 ARG A O 1
ATOM 1210 N N . GLN A 1 151 ? 56.852 3.877 -65.864 1.00 95.19 151 GLN A N 1
ATOM 1211 C CA . GLN A 1 151 ? 58.130 3.179 -65.774 1.00 95.19 151 GLN A CA 1
ATOM 1212 C C . GLN A 1 151 ? 58.494 2.526 -67.112 1.00 95.19 151 GLN A C 1
ATOM 1214 O O . GLN A 1 151 ? 59.604 2.762 -67.584 1.00 95.19 151 GLN A O 1
ATOM 1219 N N . SER A 1 152 ? 57.559 1.830 -67.767 1.00 93.50 152 SER A N 1
ATOM 1220 C CA . SER A 1 152 ? 57.757 1.251 -69.106 1.00 93.50 152 SER A CA 1
ATOM 1221 C C . SER A 1 152 ? 58.187 2.310 -70.128 1.00 93.50 152 SER A C 1
ATOM 1223 O O . SER A 1 152 ? 59.257 2.191 -70.716 1.00 93.50 152 SER A O 1
ATOM 1225 N N . LEU A 1 153 ? 57.463 3.434 -70.224 1.00 93.69 153 LEU A N 1
ATOM 1226 C CA . LEU A 1 153 ? 57.820 4.553 -71.118 1.00 93.69 153 LEU A CA 1
ATOM 1227 C C . LEU A 1 153 ? 59.199 5.175 -70.816 1.00 93.69 153 LEU A C 1
ATOM 1229 O O . LEU A 1 153 ? 59.843 5.751 -71.696 1.00 93.69 153 LEU A O 1
ATOM 1233 N N . ARG A 1 154 ? 59.661 5.118 -69.558 1.00 92.12 154 ARG A N 1
ATOM 1234 C CA . ARG A 1 154 ? 61.006 5.578 -69.166 1.00 92.12 154 ARG A CA 1
ATOM 1235 C C . ARG A 1 154 ? 62.088 4.568 -69.526 1.00 92.12 154 ARG A C 1
ATOM 1237 O O . ARG A 1 154 ? 63.199 4.993 -69.829 1.00 92.12 154 ARG A O 1
ATOM 1244 N N . GLN A 1 155 ? 61.775 3.277 -69.478 1.00 89.69 155 GLN A N 1
ATOM 1245 C CA . GLN A 1 155 ? 62.670 2.207 -69.895 1.00 89.69 155 GLN A CA 1
ATOM 1246 C C . GLN A 1 155 ? 62.845 2.217 -71.420 1.00 89.69 155 GLN A C 1
ATOM 1248 O O . GLN A 1 155 ? 63.971 2.365 -71.883 1.00 89.69 155 GLN A O 1
ATOM 1253 N N . GLU A 1 156 ? 61.754 2.263 -72.188 1.00 86.19 156 GLU A N 1
ATOM 1254 C CA . GLU A 1 156 ? 61.781 2.448 -73.651 1.00 86.19 156 GLU A CA 1
ATOM 1255 C C . GLU A 1 156 ? 62.594 3.690 -74.062 1.00 86.19 156 GLU A C 1
ATOM 1257 O O . GLU A 1 156 ? 63.405 3.649 -74.984 1.00 86.19 156 GLU A O 1
ATOM 1262 N N . ARG A 1 157 ? 62.439 4.812 -73.340 1.00 83.69 157 ARG A N 1
ATOM 1263 C CA . ARG A 1 157 ? 63.235 6.034 -73.564 1.00 83.69 157 ARG A CA 1
ATOM 1264 C C . ARG A 1 157 ? 64.725 5.900 -73.234 1.00 83.69 157 ARG A C 1
ATOM 1266 O O . ARG A 1 157 ? 65.490 6.727 -73.720 1.00 83.69 157 ARG A O 1
ATOM 1273 N N . ARG A 1 158 ? 65.127 4.944 -72.391 1.00 77.44 158 ARG A N 1
ATOM 1274 C CA . ARG A 1 158 ? 66.536 4.646 -72.073 1.00 77.44 158 ARG A CA 1
ATOM 1275 C C . ARG A 1 158 ? 67.147 3.634 -73.040 1.00 77.44 158 ARG A C 1
ATOM 1277 O O . ARG A 1 158 ? 68.344 3.696 -73.280 1.00 77.44 158 ARG A O 1
ATOM 1284 N N . GLU A 1 159 ? 66.332 2.732 -73.577 1.00 73.81 159 GLU A N 1
ATOM 1285 C CA . GLU A 1 159 ? 66.732 1.733 -74.575 1.00 73.81 159 GLU A CA 1
ATOM 1286 C C . GLU A 1 159 ? 66.742 2.312 -76.005 1.00 73.81 159 GLU A C 1
ATOM 1288 O O . GLU A 1 159 ? 67.403 1.779 -76.895 1.00 73.81 159 GLU A O 1
ATOM 1293 N N . ARG A 1 160 ? 66.076 3.454 -76.234 1.00 60.62 160 ARG A N 1
ATOM 1294 C CA . ARG A 1 160 ? 66.172 4.218 -77.486 1.00 60.62 160 ARG A CA 1
ATOM 1295 C C . ARG A 1 160 ? 67.581 4.826 -77.650 1.00 60.62 160 ARG A C 1
ATOM 1297 O O . ARG A 1 160 ? 68.023 5.532 -76.742 1.00 60.62 160 ARG A O 1
ATOM 1304 N N . PRO A 1 161 ? 68.264 4.639 -78.801 1.00 59.66 161 PRO A N 1
ATOM 1305 C CA . PRO A 1 161 ? 69.588 5.219 -79.043 1.00 59.66 161 PRO A CA 1
ATOM 1306 C C . PRO A 1 161 ? 69.600 6.749 -78.887 1.00 59.66 161 PRO A C 1
ATOM 1308 O O . PRO A 1 161 ? 68.588 7.395 -79.190 1.00 59.66 161 PRO A O 1
ATOM 1311 N N . PRO A 1 162 ? 70.722 7.351 -78.447 1.00 59.34 162 PRO A N 1
ATOM 1312 C CA . PRO A 1 162 ? 70.802 8.793 -78.252 1.00 59.34 162 PRO A CA 1
ATOM 1313 C C . PRO A 1 162 ? 70.584 9.530 -79.585 1.00 59.34 162 PRO A C 1
ATOM 1315 O O . PRO A 1 162 ? 71.249 9.205 -80.572 1.00 59.34 162 PRO A O 1
ATOM 1318 N N . PRO A 1 163 ? 69.687 10.533 -79.646 1.00 60.81 163 PRO A N 1
ATOM 1319 C CA . PRO A 1 163 ? 69.609 11.407 -80.807 1.00 60.81 163 PRO A CA 1
ATOM 1320 C C . PRO A 1 163 ? 70.912 12.208 -80.940 1.00 60.81 163 PRO A C 1
ATOM 1322 O O . PRO A 1 163 ? 71.487 12.651 -79.944 1.00 60.81 163 PRO A O 1
ATOM 1325 N N . SER A 1 164 ? 71.360 12.403 -82.181 1.00 62.47 164 SER A N 1
ATOM 1326 C CA . SER A 1 164 ? 72.527 13.222 -82.527 1.00 62.47 164 SER A CA 1
ATOM 1327 C C . SER A 1 164 ? 72.431 14.641 -81.940 1.00 62.47 164 SER A C 1
ATOM 1329 O O . SER A 1 164 ? 71.321 15.177 -81.850 1.00 62.47 164 SER A O 1
ATOM 1331 N N . PRO A 1 165 ? 73.561 15.276 -81.569 1.00 57.84 165 PRO A N 1
ATOM 1332 C CA . PRO A 1 165 ? 73.556 16.563 -80.877 1.00 57.84 165 PRO A CA 1
ATOM 1333 C C . PRO A 1 165 ? 72.852 17.659 -81.702 1.00 57.84 165 PRO A C 1
ATOM 1335 O O . PRO A 1 165 ? 73.192 17.844 -82.873 1.00 57.84 165 PRO A O 1
ATOM 1338 N N . PRO A 1 166 ? 71.887 18.400 -81.123 1.00 66.00 166 PRO A N 1
ATOM 1339 C CA . PRO A 1 166 ? 71.234 19.510 -81.808 1.00 66.00 166 PRO A CA 1
ATOM 1340 C C . PRO A 1 166 ? 72.143 20.756 -81.876 1.00 66.00 166 PRO A C 1
ATOM 1342 O O . PRO A 1 166 ? 72.944 20.979 -80.963 1.00 66.00 166 PRO A O 1
ATOM 1345 N N . PRO A 1 167 ? 72.014 21.594 -82.924 1.00 64.62 167 PRO A N 1
ATOM 1346 C CA . PRO A 1 167 ? 72.756 22.850 -83.059 1.00 64.62 167 PRO A CA 1
ATOM 1347 C C . PRO A 1 167 ? 72.341 23.905 -82.007 1.00 64.62 167 PRO A C 1
ATOM 1349 O O . PRO A 1 167 ? 71.260 23.798 -81.419 1.00 64.62 167 PRO A O 1
ATOM 1352 N N . PRO A 1 168 ? 73.182 24.930 -81.753 1.00 61.44 168 PRO A N 1
ATOM 1353 C CA . PRO A 1 168 ? 72.961 25.902 -80.681 1.00 61.44 168 PRO A CA 1
ATOM 1354 C C . PRO A 1 168 ? 71.717 26.788 -80.906 1.00 61.44 168 PRO A C 1
ATOM 1356 O O . PRO A 1 168 ? 71.424 27.157 -82.045 1.00 61.44 168 PRO A O 1
ATOM 1359 N N . PRO A 1 169 ? 70.995 27.171 -79.834 1.00 68.62 169 PRO A N 1
ATOM 1360 C CA . PRO A 1 169 ? 69.784 27.981 -79.940 1.00 68.62 169 PRO A CA 1
ATOM 1361 C C . PRO A 1 169 ? 70.083 29.476 -80.191 1.00 68.62 169 PRO A C 1
ATOM 1363 O O . PRO A 1 169 ? 71.010 30.021 -79.586 1.00 68.62 169 PRO A O 1
ATOM 1366 N N . PRO A 1 170 ? 69.279 30.173 -81.019 1.00 68.44 170 PRO A N 1
ATOM 1367 C CA . PRO A 1 170 ? 69.320 31.632 -81.144 1.00 68.44 170 PRO A CA 1
ATOM 1368 C C . PRO A 1 170 ? 68.743 32.342 -79.895 1.00 68.44 170 PRO A C 1
ATOM 1370 O O . PRO A 1 170 ? 68.005 31.724 -79.121 1.00 68.44 170 PRO A O 1
ATOM 1373 N N . PRO A 1 171 ? 69.065 33.634 -79.675 1.00 63.66 171 PRO A N 1
ATOM 1374 C CA . PRO A 1 171 ? 68.690 34.364 -78.461 1.00 63.66 171 PRO A CA 1
ATOM 1375 C C . PRO A 1 171 ? 67.173 34.621 -78.338 1.00 63.66 171 PRO A C 1
ATOM 1377 O O . PRO A 1 171 ? 66.477 34.730 -79.351 1.00 63.66 171 PRO A O 1
ATOM 1380 N N . PRO A 1 172 ? 66.643 34.752 -77.105 1.00 68.38 172 PRO A N 1
ATOM 1381 C CA . PRO A 1 172 ? 65.212 34.918 -76.869 1.00 68.38 172 PRO A CA 1
ATOM 1382 C C . PRO A 1 172 ? 64.707 36.327 -77.246 1.00 68.38 172 PRO A C 1
ATOM 1384 O O . PRO A 1 172 ? 65.362 37.318 -76.910 1.00 68.38 172 PRO A O 1
ATOM 1387 N N . PRO A 1 173 ? 63.520 36.455 -77.871 1.00 64.75 173 PRO A N 1
ATOM 1388 C CA . PRO A 1 173 ? 62.851 37.743 -78.035 1.00 64.75 173 PRO A CA 1
ATOM 1389 C C . PRO A 1 173 ? 62.317 38.285 -76.695 1.00 64.75 173 PRO A C 1
ATOM 1391 O O . PRO A 1 173 ? 62.039 37.535 -75.758 1.00 64.75 173 PRO A O 1
ATOM 1394 N N . ALA A 1 174 ? 62.180 39.611 -76.618 1.00 61.19 174 ALA A N 1
ATOM 1395 C CA . ALA A 1 174 ? 61.834 40.348 -75.402 1.00 61.19 174 ALA A CA 1
ATOM 1396 C C . ALA A 1 174 ? 60.428 40.019 -74.839 1.00 61.19 174 ALA A C 1
ATOM 1398 O O . ALA A 1 174 ? 59.516 39.693 -75.605 1.00 61.19 174 ALA A O 1
ATOM 1399 N N . PRO A 1 175 ? 60.217 40.136 -73.511 1.00 66.19 175 PRO A N 1
ATOM 1400 C CA . PRO A 1 175 ? 58.925 39.858 -72.888 1.00 66.19 175 PRO A CA 1
ATOM 1401 C C . PRO A 1 175 ? 57.870 40.932 -73.228 1.00 66.19 175 PRO A C 1
ATOM 1403 O O . PRO A 1 175 ? 58.199 42.121 -73.261 1.00 66.19 175 PRO A O 1
ATOM 1406 N N . PRO A 1 176 ? 56.590 40.555 -73.417 1.00 68.06 176 PRO A N 1
ATOM 1407 C CA . PRO A 1 176 ? 55.498 41.517 -73.551 1.00 68.06 176 PRO A CA 1
ATOM 1408 C C . PRO A 1 176 ? 55.243 42.260 -72.223 1.00 68.06 176 PRO A C 1
ATOM 1410 O O . PRO A 1 176 ? 55.513 41.715 -71.147 1.00 68.06 176 PRO A O 1
ATOM 1413 N N . PRO A 1 177 ? 54.703 43.493 -72.264 1.00 56.28 177 PRO A N 1
ATOM 1414 C CA . PRO A 1 177 ? 54.536 44.319 -71.074 1.00 56.28 177 PRO A CA 1
ATOM 1415 C C . PRO A 1 177 ? 53.542 43.713 -70.077 1.00 56.28 177 PRO A C 1
ATOM 1417 O O . PRO A 1 177 ? 52.403 43.383 -70.409 1.00 56.28 177 PRO A O 1
ATOM 1420 N N . THR A 1 178 ? 53.964 43.630 -68.815 1.00 51.50 178 THR A N 1
ATOM 1421 C CA . THR A 1 178 ? 53.113 43.268 -67.679 1.00 51.50 178 THR A CA 1
ATOM 1422 C C . THR A 1 178 ? 51.989 44.284 -67.495 1.00 51.50 178 THR A C 1
ATOM 1424 O O . THR A 1 178 ? 52.213 45.368 -66.955 1.00 51.50 178 THR A O 1
ATOM 1427 N N . LEU A 1 179 ? 50.762 43.912 -67.868 1.00 48.03 179 LEU A N 1
ATOM 1428 C CA . LEU A 1 179 ? 49.570 44.619 -67.409 1.00 48.03 179 LEU A CA 1
ATOM 1429 C C . LEU A 1 179 ? 49.421 44.401 -65.900 1.00 48.03 179 LEU A C 1
ATOM 1431 O O . LEU A 1 179 ? 49.196 43.285 -65.427 1.00 48.03 179 LEU A O 1
ATOM 1435 N N . THR A 1 180 ? 49.553 45.484 -65.141 1.00 48.34 180 THR A N 1
ATOM 1436 C CA . THR A 1 180 ? 49.415 45.522 -63.684 1.00 48.34 180 THR A CA 1
ATOM 1437 C C . THR A 1 180 ? 47.952 45.366 -63.270 1.00 48.34 180 THR A C 1
ATOM 1439 O O . THR A 1 180 ? 47.282 46.315 -62.866 1.00 48.34 180 THR A O 1
ATOM 1442 N N . ALA A 1 181 ? 47.448 44.132 -63.328 1.00 44.84 181 ALA A N 1
ATOM 1443 C CA . ALA A 1 181 ? 46.181 43.772 -62.706 1.00 44.84 181 ALA A CA 1
ATOM 1444 C C . ALA A 1 181 ? 46.291 43.979 -61.185 1.00 44.84 181 ALA A C 1
ATOM 1446 O O . ALA A 1 181 ? 46.906 43.185 -60.470 1.00 44.84 181 ALA A O 1
ATOM 1447 N N . ALA A 1 182 ? 45.713 45.076 -60.691 1.00 45.94 182 ALA A N 1
ATOM 1448 C CA . ALA A 1 182 ? 45.703 45.408 -59.276 1.00 45.94 182 ALA A CA 1
ATOM 1449 C C . ALA A 1 182 ? 44.964 44.317 -58.485 1.00 45.94 182 ALA A C 1
ATOM 1451 O O . ALA A 1 182 ? 43.734 44.245 -58.493 1.00 45.94 182 ALA A O 1
ATOM 1452 N N . VAL A 1 183 ? 45.718 43.467 -57.781 1.00 43.78 183 VAL A N 1
ATOM 1453 C CA . VAL A 1 183 ? 45.157 42.442 -56.895 1.00 43.78 183 VAL A CA 1
ATOM 1454 C C . VAL A 1 183 ? 44.507 43.138 -55.701 1.00 43.78 183 VAL A C 1
ATOM 1456 O O . VAL A 1 183 ? 45.150 43.437 -54.691 1.00 43.78 183 VAL A O 1
ATOM 1459 N N . ALA A 1 184 ? 43.208 43.405 -55.827 1.00 48.09 184 ALA A N 1
ATOM 1460 C CA . ALA A 1 184 ? 42.380 43.909 -54.747 1.00 48.09 184 ALA A CA 1
ATOM 1461 C C . ALA A 1 184 ? 42.454 42.932 -53.565 1.00 48.09 184 ALA A C 1
ATOM 1463 O O . ALA A 1 184 ? 41.943 41.813 -53.626 1.00 48.09 184 ALA A O 1
ATOM 1464 N N . ARG A 1 185 ? 43.111 43.353 -52.478 1.00 56.38 185 ARG A N 1
ATOM 1465 C CA . ARG A 1 185 ? 43.216 42.567 -51.243 1.00 56.38 185 ARG A CA 1
ATOM 1466 C C . ARG A 1 185 ? 41.803 42.245 -50.730 1.00 56.38 185 ARG A C 1
ATOM 1468 O O . ARG A 1 185 ? 41.105 43.183 -50.334 1.00 56.38 185 ARG A O 1
ATOM 1475 N N . PRO A 1 186 ? 41.374 40.971 -50.644 1.00 48.94 186 PRO A N 1
ATOM 1476 C CA . PRO A 1 186 ? 40.117 40.651 -49.988 1.00 48.94 186 PRO A CA 1
ATOM 1477 C C . PRO A 1 186 ? 40.247 40.995 -48.501 1.00 48.94 186 PRO A C 1
ATOM 1479 O O . PRO A 1 186 ? 41.059 40.428 -47.764 1.00 48.94 186 PRO A O 1
ATOM 1482 N N . LYS A 1 187 ? 39.454 41.978 -48.069 1.00 47.06 187 LYS A N 1
ATOM 1483 C CA . LYS A 1 187 ? 39.391 42.468 -46.691 1.00 47.06 187 LYS A CA 1
ATOM 1484 C C . LYS A 1 187 ? 39.039 41.290 -45.776 1.00 47.06 187 LYS A C 1
ATOM 1486 O O . LYS A 1 187 ? 37.923 40.778 -45.845 1.00 47.06 187 LYS A O 1
ATOM 1491 N N . ARG A 1 188 ? 39.993 40.843 -44.945 1.00 50.66 188 ARG A N 1
ATOM 1492 C CA . ARG A 1 188 ? 39.820 39.717 -44.009 1.00 50.66 188 ARG A CA 1
ATOM 1493 C C . ARG A 1 188 ? 38.620 39.975 -43.087 1.00 50.66 188 ARG A C 1
ATOM 1495 O O . ARG A 1 188 ? 38.760 40.642 -42.066 1.00 50.66 188 ARG A O 1
ATOM 15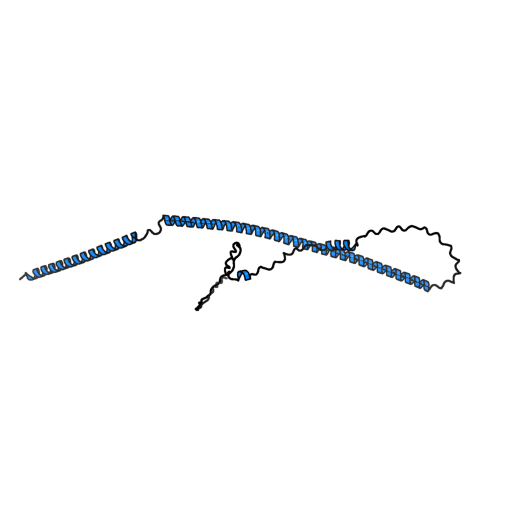02 N N . ARG A 1 189 ? 37.452 39.415 -43.416 1.00 55.69 189 ARG A N 1
ATOM 1503 C CA . ARG A 1 189 ? 36.400 39.165 -42.424 1.00 55.69 189 ARG A CA 1
ATOM 1504 C C . ARG A 1 189 ? 36.882 38.021 -41.524 1.00 55.69 189 ARG A C 1
ATOM 1506 O O . ARG A 1 189 ? 37.343 37.011 -42.062 1.00 55.69 189 ARG A O 1
ATOM 1513 N N . PRO A 1 190 ? 36.787 38.132 -40.189 1.00 48.28 190 PRO A N 1
ATOM 1514 C CA . PRO A 1 190 ? 37.097 37.022 -39.302 1.00 48.28 190 PRO A CA 1
ATOM 1515 C C . PRO A 1 190 ? 36.008 35.951 -39.437 1.00 48.28 190 PRO A C 1
ATOM 1517 O O . PRO A 1 190 ? 34.977 35.992 -38.768 1.00 48.28 190 PRO A O 1
ATOM 1520 N N . HIS A 1 191 ? 36.231 34.975 -40.318 1.00 52.25 191 HIS A N 1
ATOM 1521 C CA . HIS A 1 191 ? 35.439 33.753 -40.314 1.00 52.25 191 HIS A CA 1
ATOM 1522 C C . HIS A 1 191 ? 35.762 32.965 -39.042 1.00 52.25 191 HIS A C 1
ATOM 1524 O O . HIS A 1 191 ? 36.868 32.453 -38.868 1.00 52.25 191 HIS A O 1
ATOM 1530 N N . ARG A 1 192 ? 34.767 32.881 -38.154 1.00 55.53 192 ARG A N 1
ATOM 1531 C CA . ARG A 1 192 ? 34.750 32.000 -36.981 1.00 55.53 192 ARG A CA 1
ATOM 1532 C C . ARG A 1 192 ? 35.141 30.575 -37.420 1.00 55.53 192 ARG A C 1
ATOM 1534 O O . ARG A 1 192 ? 34.590 30.097 -38.413 1.00 55.53 192 ARG A O 1
ATOM 1541 N N . PRO A 1 193 ? 36.078 29.893 -36.737 1.00 51.91 193 PRO A N 1
ATOM 1542 C CA . PRO A 1 193 ? 36.626 28.634 -37.235 1.00 51.91 193 PRO A CA 1
ATOM 1543 C C . PRO A 1 193 ? 35.547 27.537 -37.322 1.00 51.91 193 PRO A C 1
ATOM 1545 O O . PRO A 1 193 ? 34.759 27.381 -36.382 1.00 51.91 193 PRO A O 1
ATOM 1548 N N . PRO A 1 194 ? 35.533 26.710 -38.390 1.00 55.66 194 PRO A N 1
ATOM 1549 C CA . PRO A 1 194 ? 34.523 25.662 -38.592 1.00 55.66 194 PRO A CA 1
ATOM 1550 C C . PRO A 1 194 ? 34.579 24.541 -37.539 1.00 55.66 194 PRO A C 1
ATOM 1552 O O . PRO A 1 194 ? 33.646 23.743 -37.434 1.00 55.66 194 PRO A O 1
ATOM 1555 N N . ALA A 1 195 ? 35.633 24.507 -36.717 1.00 53.22 195 ALA A N 1
ATOM 1556 C CA . ALA A 1 195 ? 35.718 23.673 -35.523 1.00 53.22 195 ALA A CA 1
ATOM 1557 C C . ALA A 1 195 ? 34.549 23.916 -34.549 1.00 53.22 195 ALA A C 1
ATOM 1559 O O . ALA A 1 195 ? 34.043 22.957 -33.975 1.00 53.22 195 ALA A O 1
ATOM 1560 N N . ALA A 1 196 ? 34.065 25.159 -34.414 1.00 51.97 196 ALA A N 1
ATOM 1561 C CA . ALA A 1 196 ? 32.925 25.469 -33.548 1.00 51.97 196 ALA A CA 1
ATOM 1562 C C . ALA A 1 196 ? 31.631 24.794 -34.042 1.00 51.97 196 ALA A C 1
ATOM 1564 O O . ALA A 1 196 ? 30.961 24.121 -33.268 1.00 51.97 196 ALA A O 1
ATOM 1565 N N . VAL A 1 197 ? 31.337 24.885 -35.345 1.00 53.78 197 VAL A N 1
ATOM 1566 C CA . VAL A 1 197 ? 30.119 24.311 -35.952 1.00 53.78 197 VAL A CA 1
ATOM 1567 C C . VAL A 1 197 ? 30.154 22.776 -35.959 1.00 53.78 197 VAL A C 1
ATOM 1569 O O . VAL A 1 197 ? 29.128 22.125 -35.762 1.00 53.78 197 VAL A O 1
ATOM 1572 N N . ARG A 1 198 ? 31.337 22.165 -36.133 1.00 52.69 198 ARG A N 1
ATOM 1573 C CA . ARG A 1 198 ? 31.500 20.706 -35.990 1.00 52.69 198 ARG A CA 1
ATOM 1574 C C . ARG A 1 198 ? 31.378 20.245 -34.535 1.00 52.69 198 ARG A C 1
ATOM 1576 O O . ARG A 1 198 ? 30.746 19.223 -34.293 1.00 52.69 198 ARG A O 1
ATOM 1583 N N . ALA A 1 199 ? 31.920 20.996 -33.575 1.00 52.50 199 ALA A N 1
ATOM 1584 C CA . ALA A 1 199 ? 31.761 20.697 -32.152 1.00 52.50 199 ALA A CA 1
ATOM 1585 C C . ALA A 1 199 ? 30.307 20.865 -31.672 1.00 52.50 199 ALA A C 1
ATOM 1587 O O . ALA A 1 199 ? 29.886 20.155 -30.764 1.00 52.50 199 ALA A O 1
ATOM 1588 N N . GLU A 1 200 ? 29.540 21.770 -32.279 1.00 50.31 200 GLU A N 1
ATOM 1589 C CA . GLU A 1 200 ? 28.118 21.982 -31.994 1.00 50.31 200 GLU A CA 1
ATOM 1590 C C . GLU A 1 200 ? 27.263 20.812 -32.513 1.00 50.31 200 GLU A C 1
ATOM 1592 O O . GLU A 1 200 ? 26.573 20.168 -31.725 1.00 50.31 200 GLU A O 1
ATOM 1597 N N . ARG A 1 201 ? 27.424 20.416 -33.785 1.00 53.00 201 ARG A N 1
ATOM 1598 C CA . ARG A 1 201 ? 26.719 19.250 -34.364 1.00 53.00 201 ARG A CA 1
ATOM 1599 C C . ARG A 1 201 ? 27.135 17.900 -33.764 1.00 53.00 201 ARG A C 1
ATOM 1601 O O . ARG A 1 201 ? 26.324 16.982 -33.699 1.00 53.00 201 ARG A O 1
ATOM 1608 N N . ALA A 1 202 ? 28.371 17.760 -33.280 1.00 51.12 202 ALA A N 1
ATOM 1609 C CA . ALA A 1 202 ? 28.784 16.566 -32.536 1.00 51.12 202 ALA A CA 1
ATOM 1610 C C . ALA A 1 202 ? 28.096 16.465 -31.158 1.00 51.12 202 ALA A C 1
ATOM 1612 O O . ALA A 1 202 ? 27.851 15.362 -30.671 1.00 51.12 202 ALA A O 1
ATOM 1613 N N . ARG A 1 203 ? 27.742 17.604 -30.543 1.00 51.28 203 ARG A N 1
ATOM 1614 C CA . ARG A 1 203 ? 27.035 17.665 -29.251 1.00 51.28 203 ARG A CA 1
ATOM 1615 C C . ARG A 1 203 ? 25.523 17.438 -29.365 1.00 51.28 203 ARG A C 1
ATOM 1617 O O . ARG A 1 203 ? 24.905 17.186 -28.339 1.00 51.28 203 ARG A O 1
ATOM 1624 N N . GLU A 1 204 ? 24.943 17.459 -30.567 1.00 54.44 204 GLU A N 1
ATOM 1625 C CA . GLU A 1 204 ? 23.551 17.028 -30.813 1.00 54.44 204 GLU A CA 1
ATOM 1626 C C . GLU A 1 204 ? 23.369 15.500 -30.739 1.00 54.44 204 GLU A C 1
ATOM 1628 O O . GLU A 1 204 ? 22.252 15.022 -30.568 1.00 54.44 204 GLU A O 1
ATOM 1633 N N . CYS A 1 205 ? 24.448 14.715 -30.856 1.00 54.38 205 CYS A N 1
ATOM 1634 C CA . CYS A 1 205 ? 24.379 13.246 -30.845 1.00 54.38 205 CYS A CA 1
ATOM 1635 C C . CYS A 1 205 ? 24.521 12.614 -29.450 1.00 54.38 205 CYS A C 1
ATOM 1637 O O . CYS A 1 205 ? 24.464 11.392 -29.332 1.00 54.38 205 CYS A O 1
ATOM 1639 N N . VAL A 1 206 ? 24.685 13.424 -28.401 1.00 49.22 206 VAL A N 1
ATOM 1640 C CA . VAL A 1 206 ? 24.590 12.984 -27.004 1.00 49.22 206 VAL A CA 1
ATOM 1641 C C . VAL A 1 206 ? 23.383 13.691 -26.397 1.00 49.22 206 VAL A C 1
ATOM 1643 O O . VAL A 1 206 ? 23.393 14.924 -26.352 1.00 49.22 206 VAL A O 1
ATOM 1646 N N . PRO A 1 207 ? 22.356 12.969 -25.913 1.00 49.88 207 PRO A N 1
ATOM 1647 C CA . PRO A 1 207 ? 21.278 13.587 -25.161 1.00 49.88 207 PRO A CA 1
ATOM 1648 C C . PRO A 1 207 ? 21.863 14.357 -23.977 1.00 49.88 207 PRO A C 1
ATOM 1650 O O . PRO A 1 207 ? 22.360 13.774 -23.016 1.00 49.88 207 PRO A O 1
ATOM 1653 N N . ARG A 1 208 ? 21.789 15.690 -24.028 1.00 56.38 208 ARG A N 1
ATOM 1654 C CA . ARG A 1 208 ? 21.963 16.545 -22.850 1.00 56.38 208 ARG A CA 1
ATOM 1655 C C . ARG A 1 208 ? 20.707 16.455 -21.986 1.00 56.38 208 ARG A C 1
ATOM 1657 O O . ARG A 1 208 ? 20.059 17.463 -21.709 1.00 56.38 208 ARG A O 1
ATOM 1664 N N . GLU A 1 209 ? 20.393 15.246 -21.525 1.00 58.75 209 GLU A N 1
ATOM 1665 C CA . GLU A 1 209 ? 19.693 15.124 -20.259 1.00 58.75 209 GLU A CA 1
ATOM 1666 C C . GLU A 1 209 ? 20.598 15.790 -19.226 1.00 58.75 209 GLU A C 1
ATOM 1668 O O . GLU A 1 209 ? 21.673 15.301 -18.874 1.00 58.75 209 GLU A O 1
ATOM 1673 N N . ARG A 1 210 ? 20.181 16.978 -18.785 1.00 57.94 210 ARG A N 1
ATOM 1674 C CA . ARG A 1 210 ? 20.611 17.489 -17.495 1.00 57.94 210 ARG A CA 1
ATOM 1675 C C . ARG A 1 210 ? 20.096 16.469 -16.496 1.00 57.94 210 ARG A C 1
ATOM 1677 O O . ARG A 1 210 ? 18.933 16.534 -16.114 1.00 57.94 210 ARG A O 1
ATOM 1684 N N . VAL A 1 211 ? 20.953 15.526 -16.116 1.00 48.09 211 VAL A N 1
ATOM 1685 C CA . VAL A 1 211 ? 20.730 14.688 -14.946 1.00 48.09 211 VAL A CA 1
ATOM 1686 C C . VAL A 1 211 ? 20.801 15.629 -13.750 1.00 48.09 211 VAL A C 1
ATOM 1688 O O . VAL A 1 211 ? 21.834 15.786 -13.106 1.00 48.09 211 VAL A O 1
ATOM 1691 N N . THR A 1 212 ? 19.681 16.298 -13.476 1.00 56.75 212 THR A N 1
ATOM 1692 C CA . THR A 1 212 ? 19.295 16.625 -12.113 1.00 56.75 212 THR A CA 1
ATOM 1693 C C . THR A 1 212 ? 19.107 15.280 -11.433 1.00 56.75 212 THR A C 1
ATOM 1695 O O . THR A 1 212 ? 18.007 14.724 -11.405 1.00 56.75 212 THR A O 1
ATOM 1698 N N . GLY A 1 213 ? 20.222 14.716 -10.964 1.00 61.16 213 GLY A N 1
ATOM 1699 C CA . GLY A 1 213 ? 20.169 13.684 -9.947 1.00 61.16 213 GLY A CA 1
ATOM 1700 C C . GLY A 1 213 ? 19.375 14.220 -8.755 1.00 61.16 213 GLY A C 1
ATOM 1701 O O . GLY A 1 213 ? 19.189 15.440 -8.649 1.00 61.16 213 GLY A O 1
ATOM 1702 N N . PRO A 1 214 ? 18.881 13.339 -7.872 1.00 55.25 214 PRO A N 1
ATOM 1703 C CA . PRO A 1 214 ? 18.343 13.804 -6.604 1.00 55.25 214 PRO A CA 1
ATOM 1704 C C . PRO A 1 214 ? 19.356 14.760 -5.967 1.00 55.25 214 PRO A C 1
ATOM 1706 O O . PRO A 1 214 ? 20.559 14.491 -5.993 1.00 55.25 214 PRO A O 1
ATOM 1709 N N . GLU A 1 215 ? 18.847 15.892 -5.481 1.00 65.12 215 GLU A N 1
ATOM 1710 C CA . GLU A 1 215 ? 19.610 16.886 -4.731 1.00 65.12 215 GLU A CA 1
ATOM 1711 C C . GLU A 1 215 ? 20.499 16.166 -3.713 1.00 65.12 215 GLU A C 1
ATOM 1713 O O . GLU A 1 215 ? 20.035 15.227 -3.058 1.00 65.12 215 GLU A O 1
ATOM 1718 N N . GLU A 1 216 ? 21.784 16.538 -3.665 1.00 64.62 216 GLU A N 1
ATOM 1719 C CA . GLU A 1 216 ? 22.785 15.845 -2.851 1.00 64.62 216 GLU A CA 1
ATOM 1720 C C . GLU A 1 216 ? 22.238 15.714 -1.424 1.00 64.62 216 GLU A C 1
ATOM 1722 O O . GLU A 1 216 ? 21.922 16.741 -0.815 1.00 64.62 216 GLU A O 1
ATOM 1727 N N . PRO A 1 217 ? 22.014 14.483 -0.918 1.00 60.38 217 PRO A N 1
ATOM 1728 C CA . PRO A 1 217 ? 21.212 14.292 0.276 1.00 60.38 217 PRO A CA 1
ATOM 1729 C C . PRO A 1 217 ? 21.915 14.971 1.443 1.00 60.38 217 PRO A C 1
ATOM 1731 O O . PRO A 1 217 ? 22.962 14.507 1.900 1.00 60.38 217 PRO A O 1
ATOM 1734 N N . ALA A 1 218 ? 21.330 16.083 1.899 1.00 71.62 218 ALA A N 1
ATOM 1735 C CA . ALA A 1 218 ? 21.833 16.840 3.030 1.00 71.62 218 ALA A CA 1
ATOM 1736 C C . ALA A 1 218 ? 22.095 15.870 4.184 1.00 71.62 218 ALA A C 1
ATOM 1738 O O . ALA A 1 218 ? 21.235 15.043 4.503 1.00 71.62 218 ALA A O 1
ATOM 1739 N N . ALA A 1 219 ? 23.300 15.944 4.758 1.00 74.00 219 ALA A N 1
ATOM 1740 C CA . ALA A 1 219 ? 23.741 15.011 5.784 1.00 74.00 219 ALA A CA 1
ATOM 1741 C C . ALA A 1 219 ? 22.655 14.872 6.858 1.00 74.00 219 ALA A C 1
ATOM 1743 O O . ALA A 1 219 ? 22.197 15.876 7.410 1.00 74.00 219 ALA A O 1
ATOM 1744 N N . MET A 1 220 ? 22.221 13.629 7.099 1.00 78.88 220 MET A N 1
ATOM 1745 C CA . MET A 1 220 ? 21.131 13.332 8.026 1.00 78.88 220 MET A CA 1
ATOM 1746 C C . MET A 1 220 ? 21.373 14.056 9.356 1.00 78.88 220 MET A C 1
ATOM 1748 O O . MET A 1 220 ? 22.483 13.951 9.889 1.00 78.88 220 MET A O 1
ATOM 1752 N N . PRO A 1 221 ? 20.377 14.778 9.907 1.00 75.25 221 PRO A N 1
ATOM 1753 C CA . PRO A 1 221 ? 20.535 15.419 11.203 1.00 75.25 221 PRO A CA 1
ATOM 1754 C C . PRO A 1 221 ? 20.889 14.350 12.239 1.00 75.25 221 PRO A C 1
ATOM 1756 O O . PRO A 1 221 ? 20.242 13.302 12.288 1.00 75.25 221 PRO A O 1
ATOM 1759 N N . ASP A 1 222 ? 21.932 14.616 13.026 1.00 76.62 222 ASP A N 1
ATOM 1760 C CA . ASP A 1 222 ? 22.555 13.628 13.907 1.00 76.62 222 ASP A CA 1
ATOM 1761 C C . ASP A 1 222 ? 21.508 12.930 14.806 1.00 76.62 222 ASP A C 1
ATOM 1763 O O . ASP A 1 222 ? 20.876 13.593 15.643 1.00 76.62 222 ASP A O 1
ATOM 1767 N N . PRO A 1 223 ? 21.304 11.602 14.670 1.00 68.44 223 PRO A N 1
ATOM 1768 C CA . PRO A 1 223 ? 20.330 10.874 15.477 1.00 68.44 223 PRO A CA 1
ATOM 1769 C C . PRO A 1 223 ? 20.662 10.901 16.979 1.00 68.44 223 PRO A C 1
ATOM 1771 O O . PRO A 1 223 ? 19.765 10.687 17.800 1.00 68.44 223 PRO A O 1
ATOM 1774 N N . ALA A 1 224 ? 21.901 11.230 17.372 1.00 67.19 224 ALA A N 1
ATOM 1775 C CA . ALA A 1 224 ? 22.281 11.400 18.773 1.00 67.19 224 ALA A CA 1
ATOM 1776 C C . ALA A 1 224 ? 21.514 12.534 19.485 1.00 67.19 224 ALA A C 1
ATOM 1778 O O . ALA A 1 224 ? 21.365 12.486 20.708 1.00 67.19 224 ALA A O 1
ATOM 1779 N N . LEU A 1 225 ? 20.920 13.489 18.751 1.00 59.59 225 LEU A N 1
ATOM 1780 C CA . LEU A 1 225 ? 20.052 14.529 19.327 1.00 59.59 225 LEU A CA 1
ATOM 1781 C C . LEU A 1 225 ? 18.813 13.968 20.053 1.00 59.59 225 LEU A C 1
ATOM 1783 O O . LEU A 1 225 ? 18.250 14.651 20.911 1.00 59.59 225 LEU A O 1
ATOM 1787 N N . PHE A 1 226 ? 18.406 12.729 19.754 1.00 62.56 226 PHE A N 1
ATOM 1788 C CA . PHE A 1 226 ? 17.327 12.021 20.456 1.00 62.56 226 PHE A CA 1
ATOM 1789 C C . PHE A 1 226 ? 17.830 11.101 21.581 1.00 62.56 226 PHE A C 1
ATOM 1791 O O . PHE A 1 226 ? 17.037 10.678 22.420 1.00 62.56 226 PHE A O 1
ATOM 1798 N N . LEU A 1 227 ? 19.136 10.813 21.628 1.00 58.66 227 LEU A N 1
ATOM 1799 C CA . LEU A 1 227 ? 19.772 9.938 22.623 1.00 58.66 227 LEU A CA 1
ATOM 1800 C C . LEU A 1 227 ? 20.293 10.697 23.850 1.00 58.66 227 LEU A C 1
ATOM 1802 O O . LEU A 1 227 ? 20.715 10.086 24.831 1.00 58.66 227 LEU A O 1
ATOM 1806 N N . HIS A 1 228 ? 20.243 12.028 23.837 1.00 63.56 228 HIS A N 1
ATOM 1807 C CA . HIS A 1 228 ? 20.448 12.832 25.033 1.00 63.56 228 HIS A CA 1
ATOM 1808 C C . HIS A 1 228 ? 19.136 12.947 25.823 1.00 63.56 228 HIS A C 1
ATOM 1810 O O . HIS A 1 228 ? 18.172 13.530 25.315 1.00 63.56 228 HIS A O 1
ATOM 1816 N N . PRO A 1 229 ? 19.080 12.473 27.086 1.00 57.94 229 PRO A N 1
ATOM 1817 C CA . PRO A 1 229 ? 17.961 12.777 27.965 1.00 57.94 229 PRO A CA 1
ATOM 1818 C C . PRO A 1 229 ? 17.785 14.292 28.023 1.00 57.94 229 PRO A C 1
ATOM 1820 O O . PRO A 1 229 ? 18.747 15.013 28.305 1.00 57.94 229 PRO A O 1
ATOM 1823 N N . ARG A 1 230 ? 16.566 14.778 27.756 1.00 56.12 230 ARG A N 1
ATOM 1824 C CA . ARG A 1 230 ? 16.228 16.207 27.805 1.00 56.12 230 ARG A CA 1
ATOM 1825 C C . ARG A 1 230 ? 16.373 16.737 29.234 1.00 56.12 230 ARG A C 1
ATOM 1827 O O . ARG A 1 230 ? 15.388 16.925 29.941 1.00 56.12 230 ARG A O 1
ATOM 1834 N N . ARG A 1 231 ? 17.603 17.040 29.657 1.00 55.59 231 ARG A N 1
ATOM 1835 C CA . ARG A 1 231 ? 17.843 17.906 30.809 1.00 55.59 231 ARG A CA 1
ATOM 1836 C C . ARG A 1 231 ? 17.261 19.261 30.447 1.00 55.59 231 ARG A C 1
ATOM 1838 O O . ARG A 1 231 ? 17.781 19.948 29.568 1.00 55.59 231 ARG A O 1
ATOM 1845 N N . HIS A 1 232 ? 16.149 19.600 31.090 1.00 45.72 232 HIS A N 1
ATOM 1846 C CA . HIS A 1 232 ? 15.483 20.881 30.933 1.00 45.72 232 HIS A CA 1
ATOM 1847 C C . HIS A 1 232 ? 16.502 22.000 31.166 1.00 45.72 232 HIS A C 1
ATOM 1849 O O . HIS A 1 232 ? 16.863 22.284 32.304 1.00 45.72 232 HIS A O 1
ATOM 1855 N N . ARG A 1 233 ? 16.968 22.649 30.092 1.00 52.84 233 ARG A N 1
ATOM 1856 C CA . ARG A 1 233 ? 17.598 23.963 30.216 1.00 52.84 233 ARG A CA 1
ATOM 1857 C C . ARG A 1 233 ? 16.491 24.923 30.656 1.00 52.84 233 ARG A C 1
ATOM 1859 O O . ARG A 1 233 ? 15.572 25.137 29.856 1.00 52.84 233 ARG A O 1
ATOM 1866 N N . PRO A 1 234 ? 16.535 25.517 31.862 1.00 47.25 234 PRO A N 1
ATOM 1867 C CA . PRO A 1 234 ? 15.704 26.679 32.122 1.00 47.25 234 PRO A CA 1
ATOM 1868 C C . PRO A 1 234 ? 16.107 27.749 31.102 1.00 47.25 234 PRO A C 1
ATOM 1870 O O . PRO A 1 234 ? 17.286 28.073 30.960 1.00 47.25 234 PRO A O 1
ATOM 1873 N N . ARG A 1 235 ? 15.136 28.257 30.335 1.00 51.88 235 ARG A N 1
ATOM 1874 C CA . ARG A 1 235 ? 15.366 29.387 29.428 1.00 51.88 235 ARG A CA 1
ATOM 1875 C C . ARG A 1 2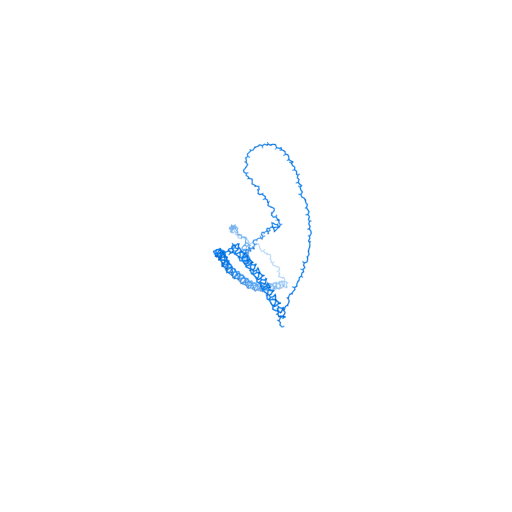35 ? 15.879 30.569 30.260 1.00 51.88 235 ARG A C 1
ATOM 1877 O O . ARG A 1 235 ? 15.147 30.987 31.161 1.00 51.88 235 ARG A O 1
ATOM 1884 N N . PRO A 1 236 ? 17.037 31.173 29.941 1.00 44.53 236 PRO A N 1
ATOM 1885 C CA . PRO A 1 236 ? 17.373 32.478 30.483 1.00 44.53 236 PRO A CA 1
ATOM 1886 C C . PRO A 1 236 ? 16.346 33.483 29.955 1.00 44.53 236 PRO A C 1
ATOM 1888 O O . PRO A 1 236 ? 16.344 33.831 28.772 1.00 44.53 236 PRO A O 1
ATOM 1891 N N . ARG A 1 237 ? 15.436 33.939 30.821 1.00 48.38 237 ARG A N 1
ATOM 1892 C CA . ARG A 1 237 ? 14.643 35.142 30.558 1.00 48.38 237 ARG A CA 1
ATOM 1893 C C . ARG A 1 237 ? 15.577 36.341 30.701 1.00 48.38 237 ARG A C 1
ATOM 1895 O O . ARG A 1 237 ? 15.633 36.948 31.766 1.00 48.38 237 ARG A O 1
ATOM 1902 N N . HIS A 1 238 ? 16.294 36.697 29.638 1.00 42.84 238 HIS A N 1
ATOM 1903 C CA . HIS A 1 238 ? 16.911 38.018 29.571 1.00 42.84 238 HIS A CA 1
ATOM 1904 C C . HIS A 1 238 ? 15.833 39.058 29.280 1.00 42.84 238 HIS A C 1
ATOM 1906 O O . HIS A 1 238 ? 15.547 39.407 28.137 1.00 42.84 238 HIS A O 1
ATOM 1912 N N . ALA A 1 239 ? 15.217 39.514 30.370 1.00 44.03 239 ALA A N 1
ATOM 1913 C CA . ALA A 1 239 ? 14.524 40.784 30.410 1.00 44.03 239 ALA A CA 1
ATOM 1914 C C . ALA A 1 239 ? 15.499 41.935 30.104 1.00 44.03 239 ALA A C 1
ATOM 1916 O O . ALA A 1 239 ? 16.723 41.790 30.169 1.00 44.03 239 ALA A O 1
ATOM 1917 N N . HIS A 1 240 ? 14.916 43.078 29.760 1.00 43.69 240 HIS A N 1
ATOM 1918 C CA . HIS A 1 240 ? 15.601 44.307 29.384 1.00 43.69 240 HIS A CA 1
ATOM 1919 C C . HIS A 1 240 ? 16.706 44.717 30.367 1.00 43.69 240 HIS A C 1
ATOM 1921 O O . HIS A 1 240 ? 16.561 44.595 31.580 1.00 43.69 240 HIS A O 1
ATOM 1927 N N . ARG A 1 241 ? 17.790 45.267 29.814 1.00 37.94 241 ARG A N 1
ATOM 1928 C CA . ARG A 1 241 ? 18.915 45.869 30.536 1.00 37.94 241 ARG A CA 1
ATOM 1929 C C . ARG A 1 241 ? 18.564 47.299 30.985 1.00 37.94 241 ARG A C 1
ATOM 1931 O O . ARG A 1 241 ? 18.483 48.163 30.111 1.00 37.94 241 ARG A O 1
ATOM 1938 N N . PRO A 1 242 ? 18.433 47.595 32.291 1.00 43.72 242 PRO A N 1
ATOM 1939 C CA . PRO A 1 242 ? 18.624 48.945 32.815 1.00 43.72 242 PRO A CA 1
ATOM 1940 C C . PRO A 1 242 ? 20.134 49.233 33.018 1.00 43.72 242 PRO A C 1
ATOM 1942 O O . PRO A 1 242 ? 20.956 48.313 32.926 1.00 43.72 242 PRO A O 1
ATOM 1945 N N . PRO A 1 243 ? 20.544 50.494 33.245 1.00 46.50 243 PRO A N 1
ATOM 1946 C CA . PRO A 1 243 ? 21.957 50.867 33.329 1.00 46.50 243 PRO A CA 1
ATOM 1947 C C . PRO A 1 243 ? 22.511 50.986 34.766 1.00 46.50 243 PRO A C 1
ATOM 1949 O O . PRO A 1 243 ? 21.818 51.469 35.650 1.00 46.50 243 PRO A O 1
ATOM 1952 N N . ARG A 1 244 ? 23.829 50.733 34.889 1.00 36.62 244 ARG A N 1
ATOM 1953 C CA . ARG A 1 244 ? 24.793 51.261 35.895 1.00 36.62 244 ARG A CA 1
ATOM 1954 C C . ARG A 1 244 ? 24.654 50.860 37.383 1.00 36.62 244 ARG A C 1
ATOM 1956 O O . ARG A 1 244 ? 23.594 50.981 37.972 1.00 36.62 244 ARG A O 1
ATOM 1963 N N . GLY A 1 245 ? 25.806 50.567 38.006 1.00 32.03 245 GLY A N 1
ATOM 1964 C CA . GLY A 1 245 ? 26.006 50.503 39.469 1.00 32.03 245 GLY A CA 1
ATOM 1965 C C . GLY A 1 245 ? 26.798 49.258 39.917 1.00 32.03 245 GLY A C 1
ATOM 1966 O O . GLY A 1 245 ? 26.349 48.163 39.583 1.00 32.03 245 GLY A O 1
ATOM 1967 N N . PRO A 1 246 ? 27.961 49.384 40.593 1.00 50.16 246 PRO A N 1
ATOM 1968 C CA . PRO A 1 246 ? 28.793 48.241 40.997 1.00 50.16 246 PRO A CA 1
ATOM 1969 C C . PRO A 1 246 ? 28.730 47.889 42.504 1.00 50.16 246 PRO A C 1
ATOM 1971 O O . PRO A 1 246 ? 28.285 48.698 43.311 1.00 50.16 246 PRO A O 1
ATOM 1974 N N . GLU A 1 247 ? 29.311 46.721 42.826 1.00 36.78 247 GLU A N 1
ATOM 1975 C CA . GLU A 1 247 ? 29.914 46.305 44.120 1.00 36.78 247 GLU A CA 1
ATOM 1976 C C . GLU A 1 247 ? 29.018 45.898 45.323 1.00 36.78 247 GLU A C 1
ATOM 1978 O O . GLU A 1 247 ? 27.871 46.313 45.452 1.00 36.78 247 GLU A O 1
ATOM 1983 N N . GLY A 1 248 ? 29.578 45.013 46.176 1.00 33.62 248 GLY A N 1
ATOM 1984 C CA . GLY A 1 248 ? 28.942 44.303 47.311 1.00 33.62 248 GLY A CA 1
ATOM 1985 C C . GLY A 1 248 ? 28.718 42.799 47.025 1.00 33.62 248 GLY A C 1
ATOM 1986 O O . GLY A 1 248 ? 27.758 42.446 46.352 1.00 33.62 248 GLY A O 1
ATOM 1987 N N . GLU A 1 249 ? 29.681 41.893 47.257 1.00 34.69 249 GLU A N 1
ATOM 1988 C CA . GLU A 1 249 ? 30.065 41.228 48.534 1.00 34.69 249 GLU A CA 1
ATOM 1989 C C . GLU A 1 249 ? 29.188 40.027 48.976 1.00 34.69 249 GLU A C 1
ATOM 1991 O O . GLU A 1 249 ? 27.975 40.151 49.101 1.00 34.69 249 GLU A O 1
ATOM 1996 N N . GLY A 1 250 ? 29.842 38.903 49.337 1.00 32.28 250 GLY A N 1
ATOM 1997 C CA . GLY A 1 250 ? 29.413 38.030 50.455 1.00 32.28 250 GLY A CA 1
ATOM 1998 C C . GLY A 1 250 ? 28.888 36.597 50.183 1.00 32.28 250 GLY A C 1
ATOM 1999 O O . GLY A 1 250 ? 27.833 36.431 49.584 1.00 32.28 250 GLY A O 1
ATOM 2000 N N . GLY A 1 251 ? 29.562 35.588 50.774 1.00 34.69 251 GLY A N 1
ATOM 2001 C CA . GLY A 1 251 ? 29.047 34.236 51.132 1.00 34.69 251 GLY A CA 1
ATOM 2002 C C . GLY A 1 251 ? 28.990 33.185 50.002 1.00 34.69 251 GLY A C 1
ATOM 2003 O O . GLY A 1 251 ? 28.431 33.447 48.947 1.00 34.69 251 GLY A O 1
ATOM 2004 N N . GLU A 1 252 ? 29.595 31.985 50.062 1.00 36.25 252 GLU A N 1
ATOM 2005 C CA . GLU A 1 252 ? 29.562 30.903 51.087 1.00 36.25 252 GLU A CA 1
ATOM 2006 C C . GLU A 1 252 ? 28.132 30.395 51.394 1.00 36.25 252 GLU A C 1
ATOM 2008 O O . GLU A 1 252 ? 27.243 31.201 51.632 1.00 36.25 252 GLU A O 1
ATOM 2013 N N . GLY A 1 253 ? 27.800 29.092 51.417 1.00 34.34 253 GLY A N 1
ATOM 2014 C CA . GLY A 1 253 ? 28.581 27.847 51.277 1.00 34.34 253 GLY A CA 1
ATOM 2015 C C . GLY A 1 253 ? 27.663 26.592 51.131 1.00 34.34 253 GLY A C 1
ATOM 2016 O O . GLY A 1 253 ? 26.463 26.763 50.917 1.00 34.34 253 GLY A O 1
ATOM 2017 N N . PRO A 1 254 ? 28.183 25.339 51.185 1.00 62.66 254 PRO A N 1
ATOM 2018 C CA . PRO A 1 254 ? 27.500 24.138 50.645 1.00 62.66 254 PRO A CA 1
ATOM 2019 C C . PRO A 1 254 ? 27.161 22.992 51.645 1.00 62.66 254 PRO A C 1
ATOM 2021 O O . PRO A 1 254 ? 27.700 22.941 52.745 1.00 62.66 254 PRO A O 1
ATOM 2024 N N . ALA A 1 255 ? 26.356 22.005 51.201 1.00 38.84 255 ALA A N 1
ATOM 2025 C CA . ALA A 1 255 ? 26.207 20.626 51.740 1.00 38.84 255 ALA A CA 1
ATOM 2026 C C . ALA A 1 255 ? 25.600 19.706 50.632 1.00 38.84 255 ALA A C 1
ATOM 2028 O O . ALA A 1 255 ? 24.761 20.182 49.873 1.00 38.84 255 ALA A O 1
ATOM 2029 N N . GLU A 1 256 ? 26.090 18.492 50.299 1.00 40.84 256 GLU A N 1
ATOM 2030 C CA . GLU A 1 256 ? 25.998 17.184 51.017 1.00 40.84 256 GLU A CA 1
ATOM 2031 C C . GLU A 1 256 ? 24.537 16.718 51.279 1.00 40.84 256 GLU A C 1
ATOM 2033 O O . GLU A 1 256 ? 23.724 17.549 51.653 1.00 40.84 256 GLU A O 1
ATOM 2038 N N . ARG A 1 257 ? 24.043 15.465 51.132 1.00 42.34 257 ARG A N 1
ATOM 2039 C CA . ARG A 1 257 ? 24.479 14.076 50.757 1.00 42.34 257 ARG A CA 1
ATOM 2040 C C . ARG A 1 257 ? 23.263 13.363 50.077 1.00 42.34 257 ARG A C 1
ATOM 2042 O O . ARG A 1 257 ? 22.207 13.973 49.982 1.00 42.34 257 ARG A O 1
ATOM 2049 N N . GLY A 1 258 ? 23.246 12.109 49.586 1.00 34.03 258 GLY A N 1
ATOM 2050 C CA . GLY A 1 258 ? 24.253 11.037 49.439 1.00 34.03 258 GLY A CA 1
ATOM 2051 C C . GLY A 1 258 ? 23.763 9.642 49.919 1.00 34.03 258 GLY A C 1
ATOM 2052 O O . GLY A 1 258 ? 23.461 9.515 51.099 1.00 34.03 258 GLY A O 1
ATOM 2053 N N . GLY A 1 259 ? 23.757 8.591 49.064 1.00 32.22 259 GLY A N 1
ATOM 2054 C CA . GLY A 1 259 ? 23.653 7.168 49.497 1.00 32.22 259 GLY A CA 1
ATOM 2055 C C . GLY A 1 259 ? 22.651 6.193 48.816 1.00 32.22 259 GLY A C 1
ATOM 2056 O O . GLY A 1 259 ? 21.479 6.173 49.162 1.00 32.22 259 GLY A O 1
ATOM 2057 N N . GLY A 1 260 ? 23.168 5.242 48.017 1.00 33.25 260 GLY A N 1
ATOM 2058 C CA . GLY A 1 260 ? 23.002 3.791 48.296 1.00 33.25 260 GLY A CA 1
ATOM 2059 C C . GLY A 1 260 ? 21.964 2.918 47.519 1.00 33.25 260 GLY A C 1
ATOM 2060 O O . GLY A 1 260 ? 20.925 3.435 47.123 1.00 33.25 260 GLY A O 1
ATOM 2061 N N . PRO A 1 261 ? 22.209 1.590 47.298 1.00 66.81 261 PRO A N 1
ATOM 2062 C CA . PRO A 1 261 ? 21.447 0.741 46.343 1.00 66.81 261 PRO A CA 1
ATOM 2063 C C . PRO A 1 261 ? 20.912 -0.622 46.891 1.00 66.81 261 PRO A C 1
ATOM 2065 O O . PRO A 1 261 ? 21.238 -1.009 48.013 1.00 66.81 261 PRO A O 1
ATOM 2068 N N . ARG A 1 262 ? 20.183 -1.428 46.077 1.00 37.00 262 ARG A N 1
ATOM 2069 C CA . ARG A 1 262 ? 20.017 -2.902 46.284 1.00 37.00 262 ARG A CA 1
ATOM 2070 C C . ARG A 1 262 ? 19.570 -3.722 45.040 1.00 37.00 262 ARG A C 1
ATOM 2072 O O . ARG A 1 262 ? 19.305 -3.149 43.992 1.00 37.00 262 ARG A O 1
ATOM 2079 N N . ALA A 1 263 ? 19.593 -5.062 45.160 1.00 39.97 263 ALA A N 1
ATOM 2080 C CA . ALA A 1 263 ? 19.687 -6.082 44.085 1.00 39.97 263 ALA A CA 1
ATOM 2081 C C . ALA A 1 263 ? 18.356 -6.723 43.569 1.00 39.97 263 ALA A C 1
ATOM 2083 O O . ALA A 1 263 ? 17.291 -6.416 44.090 1.00 39.97 263 ALA A O 1
ATOM 2084 N N . GLY A 1 264 ? 18.447 -7.614 42.549 1.00 34.12 264 GLY A N 1
ATOM 2085 C CA . GLY A 1 264 ? 17.349 -8.385 41.880 1.00 34.12 264 GLY A CA 1
ATOM 2086 C C . GLY A 1 264 ? 16.837 -9.636 42.649 1.00 34.12 264 GLY A C 1
ATOM 2087 O O . GLY A 1 264 ? 16.828 -9.533 43.875 1.00 34.12 264 GLY A O 1
ATOM 2088 N N . PRO A 1 265 ? 16.476 -10.819 42.043 1.00 54.62 265 PRO A N 1
ATOM 2089 C CA . PRO A 1 265 ? 16.702 -11.308 40.648 1.00 54.62 265 PRO A CA 1
ATOM 2090 C C . PRO A 1 265 ? 15.643 -12.284 39.972 1.00 54.62 265 PRO A C 1
ATOM 2092 O O . PRO A 1 265 ? 14.744 -12.792 40.625 1.00 54.62 265 PRO A O 1
ATOM 2095 N N . ARG A 1 266 ? 15.901 -12.672 38.694 1.00 41.38 266 ARG A N 1
ATOM 2096 C CA . ARG A 1 266 ? 15.735 -14.008 37.995 1.00 41.38 266 ARG A CA 1
ATOM 2097 C C . ARG A 1 266 ? 14.384 -14.698 37.584 1.00 41.38 266 ARG A C 1
ATOM 2099 O O . ARG A 1 266 ? 13.407 -14.687 38.312 1.00 41.38 266 ARG A O 1
ATOM 2106 N N . ALA A 1 267 ? 14.517 -15.497 36.490 1.00 37.59 267 ALA A N 1
ATOM 2107 C CA . ALA A 1 267 ? 13.694 -16.619 35.926 1.00 37.59 267 ALA A CA 1
ATOM 2108 C C . ALA A 1 267 ? 12.382 -16.278 35.158 1.00 37.59 267 ALA A C 1
ATOM 2110 O O . ALA A 1 267 ? 11.725 -15.313 35.514 1.00 37.59 267 ALA A O 1
ATOM 2111 N N . GLY A 1 268 ? 11.928 -16.987 34.097 1.00 34.03 268 GLY A N 1
ATOM 2112 C CA . GLY A 1 268 ? 12.420 -18.149 33.303 1.00 34.03 268 GLY A CA 1
ATOM 2113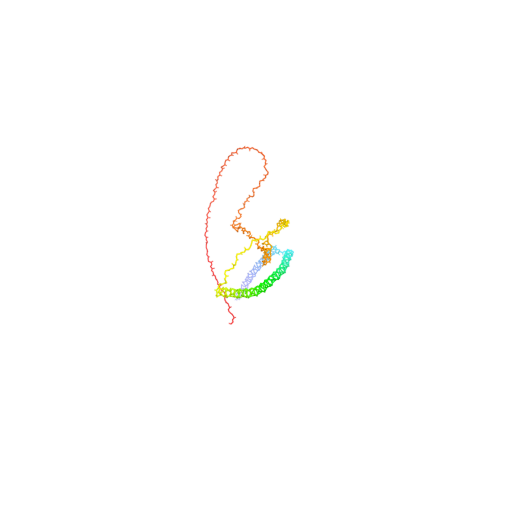 C C . GLY A 1 268 ? 11.555 -18.378 32.011 1.00 34.03 268 GLY A C 1
ATOM 2114 O O . GLY A 1 268 ? 10.602 -17.622 31.836 1.00 34.03 268 GLY A O 1
ATOM 2115 N N . PRO A 1 269 ? 11.863 -19.324 31.080 1.00 57.16 269 PRO A N 1
ATOM 2116 C CA . PRO A 1 269 ? 11.306 -19.331 29.699 1.00 57.16 269 PRO A CA 1
ATOM 2117 C C . PRO A 1 269 ? 10.409 -20.533 29.266 1.00 57.16 269 PRO A C 1
ATOM 2119 O O . PRO A 1 269 ? 10.427 -21.574 29.915 1.00 57.16 269 PRO A O 1
ATOM 2122 N N . ALA A 1 270 ? 9.798 -20.412 28.061 1.00 38.75 270 ALA A N 1
ATOM 2123 C CA . ALA A 1 270 ? 9.200 -21.468 27.188 1.00 38.75 270 ALA A CA 1
ATOM 2124 C C . ALA A 1 270 ? 7.799 -22.031 27.607 1.00 38.75 270 ALA A C 1
ATOM 2126 O O . ALA A 1 270 ? 7.429 -21.823 28.760 1.00 38.75 270 ALA A O 1
ATOM 2127 N N . PRO A 1 271 ? 6.998 -22.717 26.731 1.00 56.16 271 PRO A N 1
ATOM 2128 C CA . PRO A 1 271 ? 7.362 -23.363 25.455 1.00 56.16 271 PRO A CA 1
ATOM 2129 C C . PRO A 1 271 ? 6.383 -23.206 24.247 1.00 56.16 271 PRO A C 1
ATOM 2131 O O . PRO A 1 271 ? 5.524 -22.332 24.195 1.00 56.16 271 PRO A O 1
ATOM 2134 N N . THR A 1 272 ? 6.618 -24.059 23.244 1.00 43.56 272 THR A N 1
ATOM 2135 C CA . THR A 1 272 ? 6.102 -24.164 21.863 1.00 43.56 272 THR A CA 1
ATOM 2136 C C . THR A 1 272 ? 4.705 -24.774 21.686 1.00 43.56 272 THR A C 1
ATOM 2138 O O . THR A 1 272 ? 4.276 -25.580 22.506 1.00 43.56 272 THR A O 1
ATOM 2141 N N . ALA A 1 273 ? 4.096 -24.545 20.513 1.00 50.78 273 ALA A N 1
ATOM 2142 C CA . ALA A 1 273 ? 3.036 -25.390 19.953 1.00 50.78 273 ALA A CA 1
ATOM 2143 C C . ALA A 1 273 ? 3.274 -25.660 18.452 1.00 50.78 273 ALA A C 1
ATOM 2145 O O . ALA A 1 273 ? 3.428 -24.726 17.665 1.00 50.78 273 ALA A O 1
ATOM 2146 N N . THR A 1 274 ? 3.285 -26.937 18.074 1.00 46.97 274 THR A N 1
ATOM 2147 C CA . THR A 1 274 ? 3.222 -27.454 16.697 1.00 46.97 274 THR A CA 1
ATOM 2148 C C . THR A 1 274 ? 1.917 -28.225 16.523 1.00 46.97 274 THR A C 1
ATOM 2150 O O . THR A 1 274 ? 1.488 -28.920 17.442 1.00 46.97 274 THR A O 1
ATOM 2153 N N . ALA A 1 275 ? 1.308 -28.138 15.342 1.00 49.94 275 ALA A N 1
ATOM 2154 C CA . ALA A 1 275 ? 0.267 -29.060 14.896 1.00 49.94 275 ALA A CA 1
ATOM 2155 C C . ALA A 1 275 ? 0.353 -29.184 13.369 1.00 49.94 275 ALA A C 1
ATOM 2157 O O . ALA A 1 275 ? 0.182 -28.197 12.654 1.00 49.94 275 ALA A O 1
ATOM 2158 N N . GLU A 1 276 ? 0.679 -30.383 12.896 1.00 47.97 276 GLU A N 1
ATOM 2159 C CA . GLU A 1 276 ? 0.670 -30.757 11.481 1.00 47.97 276 GLU A CA 1
ATOM 2160 C C . GLU A 1 276 ? -0.743 -31.174 11.054 1.00 47.97 276 GLU A C 1
ATOM 2162 O O . GLU A 1 276 ? -1.531 -31.651 11.875 1.00 47.97 276 GLU A O 1
ATOM 2167 N N . ALA A 1 277 ? -1.045 -31.024 9.764 1.00 48.91 277 ALA A N 1
ATOM 2168 C CA . ALA A 1 277 ? -2.187 -31.659 9.117 1.00 48.91 277 ALA A CA 1
ATOM 2169 C C . ALA A 1 277 ? -1.923 -31.793 7.608 1.00 48.91 277 ALA A C 1
ATOM 2171 O O . ALA A 1 277 ? -2.172 -30.845 6.866 1.00 48.91 277 ALA A O 1
ATOM 2172 N N . GLU A 1 278 ? -1.426 -32.959 7.187 1.00 50.84 278 GLU A N 1
ATOM 2173 C CA . GLU A 1 278 ? -1.608 -33.572 5.856 1.00 50.84 278 GLU A CA 1
ATOM 2174 C C . GLU A 1 278 ? -1.298 -35.079 5.934 1.00 50.84 278 GLU A C 1
ATOM 2176 O O . GLU A 1 278 ? -0.340 -35.438 6.657 1.00 50.84 278 GLU A O 1
#

Sequence (278 aa):
METSPLARQVESVERSVAFLRQEHLALLRGLHLEILSLQRRCAELTCELNLKPQGRTHTDVEEEEEVLDARCQQVEVRLREQQCTLGDLRRELSQKGALAGALRAALRDKERRFLEELKRRSHKIGALNGELQRQTDTAARLSFQLYAARQSLRQERRERPPPSPPPPPPPPPAPPPTLTAAVARPKRRPHRPPAAVRAERARECVPRERVTGPEEPAAMPDPALFLHPRRHRPRPRHAHRPPRGPEGEGGEGPAERGGGPRAGPRAGPAPTATAEAE

InterPro domains:
  IPR039496 CCDC92/74, N-terminal [PF14916] (8-59)
  IPR040370 Coiled-coil domain-containing protein 74A/74B/92 [PTHR14882] (1-237)

Secondary structure (DSSP, 8-state):
--HHHHHHHHHHHHHHHHHHHHHHHHHHHHHHHHHHHHHHHHHHHHHHHHHS--SS-HHHHHHHHHHHHHHHHHHHHHHHHHHHHHHHHHHHHHHHHHHHHHHHHHHHHHHHHHHHHHHHHHHHHHHHHHHHHHHHHHHHHHHHHHHHHHHHHHHHHHHSPPPPPPPPPPPPPPPPP----------------THHHHHHHHHTTS-------S---PPPPPGGGGTS--------------------------------------------------

Foldseek 3Di:
DPVVVVVVVVVVVVVVVVVVVVVVVVVVVVVVVVVVVVVVVVVVVVCVVVVPDPPQPPVSVVVVVVVVVVVVVVVVVVVVVVVVVVVVVVVVVVVVVVVVVVVVVVVVVVVVVLVVVVVVVVVVVVVVVVVVVVVVVVVVVVVVVVVVVVVVVVVVVVVDDDDDDDDDDDDDDDDDDDDPPPPDPDDDDPDDDCVVVVVVVVVVSDPPPPPPDPDPPDPPDDPCVVVDDCPPDDDPPPDDDDDDDDDDDDDDDDDDDDDDDDDDDDDDDDDDDDDDDD

pLDDT: mean 76.23, std 23.08, range [32.03, 98.88]